Protein AF-A0A150NYY7-F1 (afdb_monomer_lite)

InterPro domains:
  IPR002645 STAS domain [PF01740] (237-339)
  IPR002645 STAS domain [PS50801] (240-343)
  IPR036513 STAS domain superfamily [G3DSA:3.30.750.24] (232-349)
  IPR036513 STAS domain superfamily [SSF52091] (235-343)
  IPR051932 Bacterial Stress Response Regulators [PTHR33745] (197-347)

Structure (mmCIF, N/CA/C/O backbone):
data_AF-A0A150NYY7-F1
#
_entry.id   AF-A0A150NYY7-F1
#
loop_
_atom_site.group_PDB
_atom_site.id
_atom_site.type_symbol
_atom_site.label_atom_id
_atom_site.label_alt_id
_atom_site.label_comp_id
_atom_site.label_asym_id
_atom_site.label_entity_id
_atom_site.label_seq_id
_atom_site.pdbx_PDB_ins_code
_atom_site.Cartn_x
_atom_site.Cartn_y
_atom_site.Cartn_z
_atom_site.occupancy
_atom_site.B_iso_or_equiv
_atom_site.auth_seq_id
_atom_site.auth_comp_id
_atom_site.auth_asym_id
_atom_site.auth_atom_id
_atom_site.pdbx_PDB_model_num
ATOM 1 N N . MET A 1 1 ? 28.745 -7.544 -48.747 1.00 45.62 1 MET A N 1
ATOM 2 C CA . MET A 1 1 ? 30.075 -6.901 -48.631 1.00 45.62 1 MET A CA 1
ATOM 3 C C . MET A 1 1 ? 31.103 -7.755 -49.358 1.00 45.62 1 MET A C 1
ATOM 5 O O . MET A 1 1 ? 30.992 -8.972 -49.246 1.00 45.62 1 MET A O 1
ATOM 9 N N . PRO A 1 2 ? 32.068 -7.189 -50.103 1.00 53.31 2 PRO A N 1
ATOM 10 C CA . PRO A 1 2 ? 33.121 -7.999 -50.703 1.00 53.31 2 PRO A CA 1
ATOM 11 C C . PRO A 1 2 ? 33.996 -8.610 -49.597 1.00 53.31 2 PRO A C 1
ATOM 13 O O . PRO A 1 2 ? 34.456 -7.911 -48.689 1.00 53.31 2 PRO A O 1
ATOM 16 N N . HIS A 1 3 ? 34.166 -9.931 -49.654 1.00 69.81 3 HIS A N 1
ATOM 17 C CA . HIS A 1 3 ? 35.022 -10.704 -48.752 1.00 69.81 3 HIS A CA 1
ATOM 18 C C . HIS A 1 3 ? 36.467 -10.184 -48.847 1.00 69.81 3 HIS A C 1
ATOM 20 O O . HIS A 1 3 ? 36.890 -9.770 -49.928 1.00 69.81 3 HIS A O 1
ATOM 26 N N . ILE A 1 4 ? 37.233 -10.200 -47.752 1.00 67.25 4 ILE A N 1
ATOM 27 C CA . ILE A 1 4 ? 38.641 -9.751 -47.757 1.00 67.25 4 ILE A CA 1
ATOM 28 C C . ILE A 1 4 ? 39.464 -10.495 -48.820 1.00 67.25 4 ILE A C 1
ATOM 30 O O . ILE A 1 4 ? 40.281 -9.895 -49.515 1.00 67.25 4 ILE A O 1
ATOM 34 N N . ASP A 1 5 ? 39.120 -11.761 -49.048 1.00 72.12 5 ASP A N 1
ATOM 35 C CA . ASP A 1 5 ? 39.711 -12.617 -50.071 1.00 72.12 5 ASP A CA 1
ATOM 36 C C . ASP A 1 5 ? 39.435 -12.117 -51.493 1.00 72.12 5 ASP A C 1
ATOM 38 O O . ASP A 1 5 ? 40.285 -12.258 -52.365 1.00 72.12 5 ASP A O 1
ATOM 42 N N . LEU A 1 6 ? 38.284 -11.479 -51.739 1.00 78.81 6 LEU A N 1
ATOM 43 C CA . LEU A 1 6 ? 37.950 -10.900 -53.043 1.00 78.81 6 LEU A CA 1
ATOM 44 C C . LEU A 1 6 ? 38.799 -9.655 -53.322 1.00 78.81 6 LEU A C 1
ATOM 46 O O . LEU A 1 6 ? 39.286 -9.477 -54.436 1.00 78.81 6 LEU A O 1
ATOM 50 N N . LEU A 1 7 ? 39.002 -8.808 -52.309 1.00 71.00 7 LEU A N 1
ATOM 51 C CA . LEU A 1 7 ? 39.840 -7.612 -52.425 1.00 71.00 7 LEU A CA 1
ATOM 52 C C . LEU A 1 7 ? 41.314 -7.987 -52.608 1.00 71.00 7 LEU A C 1
ATOM 54 O O . LEU A 1 7 ? 41.976 -7.435 -53.486 1.00 71.00 7 LEU A O 1
ATOM 58 N N . LEU A 1 8 ? 41.807 -8.965 -51.844 1.00 74.44 8 LEU A N 1
ATOM 59 C CA . LEU A 1 8 ? 43.157 -9.509 -52.006 1.00 74.44 8 LEU A CA 1
ATOM 60 C C . LEU A 1 8 ? 43.328 -10.169 -53.382 1.00 74.44 8 LEU A C 1
ATOM 62 O O . LEU A 1 8 ? 44.292 -9.874 -54.084 1.00 74.44 8 LEU A O 1
ATOM 66 N N . ALA A 1 9 ? 42.344 -10.948 -53.841 1.00 81.75 9 ALA A N 1
ATOM 67 C CA . ALA A 1 9 ? 42.367 -11.550 -55.173 1.00 81.75 9 ALA A CA 1
ATOM 68 C C . ALA A 1 9 ? 42.356 -10.507 -56.305 1.00 81.75 9 ALA A C 1
ATOM 70 O O . ALA A 1 9 ? 43.004 -10.712 -57.336 1.00 81.75 9 ALA A O 1
ATOM 71 N N . MET A 1 10 ? 41.647 -9.383 -56.139 1.00 80.19 10 MET A N 1
ATOM 72 C CA . MET A 1 10 ? 41.672 -8.264 -57.090 1.00 80.19 10 MET A CA 1
ATOM 73 C C . MET A 1 10 ? 43.052 -7.598 -57.143 1.00 80.19 10 MET A C 1
ATOM 75 O O . MET A 1 10 ? 43.553 -7.342 -58.240 1.00 80.19 10 MET A O 1
ATOM 79 N N . VAL A 1 11 ? 43.691 -7.374 -55.990 1.00 75.31 11 VAL A N 1
ATOM 80 C CA . VAL A 1 11 ? 45.055 -6.821 -55.909 1.00 75.31 11 VAL A CA 1
ATOM 81 C C . VAL A 1 11 ? 46.066 -7.767 -56.557 1.00 75.31 11 VAL A C 1
ATOM 83 O O . VAL A 1 11 ? 46.831 -7.336 -57.416 1.00 75.31 11 VAL A O 1
ATOM 86 N N . ASP A 1 12 ? 46.011 -9.063 -56.251 1.00 81.50 12 ASP A N 1
ATOM 87 C CA . ASP A 1 12 ? 46.903 -10.069 -56.841 1.00 81.50 12 ASP A CA 1
ATOM 88 C C . ASP A 1 12 ? 46.719 -10.196 -58.358 1.00 81.50 12 ASP A C 1
ATOM 90 O O . ASP A 1 12 ? 47.642 -10.550 -59.100 1.00 81.50 12 ASP A O 1
ATOM 94 N N . ARG A 1 13 ? 45.504 -9.947 -58.858 1.00 84.75 13 ARG A N 1
ATOM 95 C CA . ARG A 1 13 ? 45.219 -9.941 -60.296 1.00 84.75 13 ARG A CA 1
ATOM 96 C C . ARG A 1 13 ? 45.772 -8.686 -60.970 1.00 84.75 13 ARG A C 1
ATOM 98 O O . ARG A 1 13 ? 46.341 -8.804 -62.054 1.00 84.75 13 ARG A O 1
ATOM 105 N N . LEU A 1 14 ? 45.660 -7.523 -60.327 1.00 80.81 14 LEU A N 1
ATOM 106 C CA . LEU A 1 14 ? 46.276 -6.274 -60.787 1.00 80.81 14 LEU A CA 1
ATOM 107 C C . LEU A 1 14 ? 47.808 -6.364 -60.789 1.00 80.81 14 LEU A C 1
ATOM 109 O O . LEU A 1 14 ? 48.440 -5.916 -61.744 1.00 80.81 14 LEU A O 1
ATOM 113 N N . GLU A 1 15 ? 48.409 -7.005 -59.785 1.00 79.25 15 GLU A N 1
ATOM 114 C CA . GLU A 1 15 ? 49.858 -7.229 -59.728 1.00 79.25 15 GLU A CA 1
ATOM 115 C C . GLU A 1 15 ? 50.351 -8.138 -60.847 1.00 79.25 15 GLU A C 1
ATOM 117 O O . GLU A 1 15 ? 51.311 -7.801 -61.542 1.00 79.25 15 GLU A O 1
ATOM 122 N N . ARG A 1 16 ? 49.664 -9.261 -61.080 1.00 83.69 16 ARG A N 1
ATOM 123 C CA . ARG A 1 16 ? 49.998 -10.173 -62.182 1.00 83.69 16 ARG A CA 1
ATOM 124 C C . ARG A 1 16 ? 49.827 -9.513 -63.548 1.00 83.69 16 ARG A C 1
ATOM 126 O O . ARG A 1 16 ? 50.673 -9.707 -64.419 1.00 83.69 16 ARG A O 1
ATOM 133 N N . ALA A 1 17 ? 48.779 -8.708 -63.731 1.00 82.00 17 ALA A N 1
ATOM 134 C CA . ALA A 1 17 ? 48.578 -7.936 -64.955 1.00 82.00 17 ALA A CA 1
ATOM 135 C C . ALA A 1 17 ? 49.702 -6.906 -65.159 1.00 82.00 17 ALA A C 1
ATOM 137 O O . ALA A 1 17 ? 50.296 -6.860 -66.234 1.00 82.00 17 ALA A O 1
ATOM 138 N N . GLY A 1 18 ? 50.065 -6.158 -64.112 1.00 75.50 18 GLY A N 1
ATOM 139 C CA . GLY A 1 18 ? 51.170 -5.199 -64.146 1.00 75.50 18 GLY A CA 1
ATOM 140 C C . GLY A 1 18 ? 52.515 -5.856 -64.466 1.00 75.50 18 GLY A C 1
ATOM 141 O O . GLY A 1 18 ? 53.243 -5.377 -65.330 1.00 75.50 18 GLY A O 1
ATOM 142 N N . GLN A 1 19 ? 52.824 -6.998 -63.845 1.00 77.88 19 GLN A N 1
ATOM 143 C CA . GLN A 1 19 ? 54.033 -7.774 -64.145 1.00 77.88 19 GLN A CA 1
ATOM 144 C C . GLN A 1 19 ? 54.037 -8.313 -65.580 1.00 77.88 19 GLN A C 1
ATOM 146 O O . GLN A 1 19 ? 55.076 -8.297 -66.233 1.00 77.88 19 GLN A O 1
ATOM 151 N N . SER A 1 20 ? 52.888 -8.765 -66.090 1.00 80.12 20 SER A N 1
ATOM 152 C CA . SER A 1 20 ? 52.768 -9.247 -67.469 1.00 80.12 20 SER A CA 1
ATOM 153 C C . SER A 1 20 ? 52.974 -8.133 -68.495 1.00 80.12 20 SER A C 1
ATOM 155 O O . SER A 1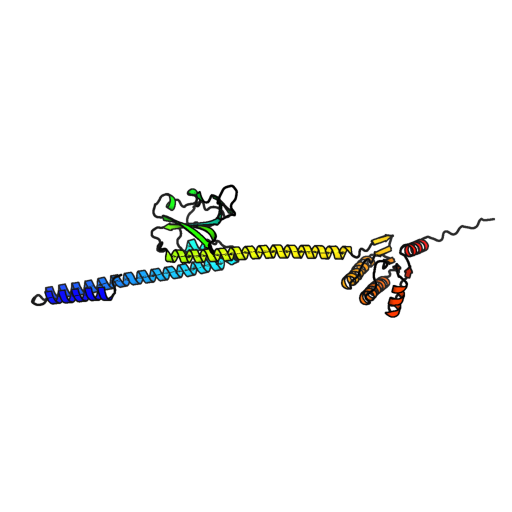 20 ? 53.613 -8.375 -69.512 1.00 80.12 20 SER A O 1
ATOM 157 N N . MET A 1 21 ? 52.480 -6.919 -68.231 1.00 72.88 21 MET A N 1
ATOM 158 C CA . MET A 1 21 ? 52.681 -5.751 -69.103 1.00 72.88 21 MET A CA 1
ATOM 159 C C . MET A 1 21 ? 54.136 -5.262 -69.121 1.00 72.88 21 MET A C 1
ATOM 161 O O . MET A 1 21 ? 54.552 -4.601 -70.067 1.00 72.88 21 MET A O 1
ATOM 165 N N . LEU A 1 22 ? 54.913 -5.587 -68.084 1.00 73.06 22 LEU A N 1
ATOM 166 C CA . LEU A 1 22 ? 56.329 -5.232 -67.967 1.00 73.06 22 LEU A CA 1
ATOM 167 C C . LEU A 1 22 ? 57.277 -6.278 -68.587 1.00 73.06 22 LEU A C 1
ATOM 169 O O . LEU A 1 22 ? 58.461 -5.987 -68.764 1.00 73.06 22 LEU A O 1
ATOM 173 N N . ARG A 1 23 ? 56.796 -7.482 -68.939 1.00 69.62 23 ARG A N 1
ATOM 174 C CA . ARG A 1 23 ? 57.603 -8.519 -69.608 1.00 69.62 23 ARG A CA 1
ATOM 175 C C . ARG A 1 23 ? 57.860 -8.118 -71.065 1.00 69.62 23 ARG A C 1
ATOM 177 O O . ARG A 1 23 ? 57.018 -8.343 -71.926 1.00 69.62 23 ARG A O 1
ATOM 184 N N . GLY A 1 24 ? 59.026 -7.523 -71.319 1.00 66.50 24 GLY A N 1
ATOM 185 C CA . GLY A 1 24 ? 59.475 -7.076 -72.647 1.00 66.50 24 GLY A CA 1
ATOM 186 C C . GLY A 1 24 ? 59.754 -5.573 -72.762 1.00 66.50 24 GLY A C 1
ATOM 187 O O . GLY A 1 24 ? 60.161 -5.120 -73.827 1.00 66.50 24 GLY A O 1
ATOM 188 N N . ALA A 1 25 ? 59.558 -4.798 -71.690 1.00 61.47 25 ALA A N 1
ATOM 189 C CA . ALA A 1 25 ? 59.883 -3.375 -71.647 1.00 61.47 25 ALA A CA 1
ATOM 190 C C . ALA A 1 25 ? 61.174 -3.134 -70.840 1.00 61.47 25 ALA A C 1
ATOM 192 O O . ALA A 1 25 ? 61.164 -3.259 -69.616 1.00 61.47 25 ALA A O 1
ATOM 193 N N . ASP A 1 26 ? 62.256 -2.719 -71.509 1.00 65.62 26 ASP A N 1
ATOM 194 C CA . ASP A 1 26 ? 63.524 -2.289 -70.876 1.00 65.62 26 ASP A CA 1
ATOM 195 C C . ASP A 1 26 ? 63.454 -0.863 -70.281 1.00 65.62 26 ASP A C 1
ATOM 197 O O . ASP A 1 26 ? 64.451 -0.293 -69.832 1.00 65.62 26 ASP A O 1
ATOM 201 N N . ASP A 1 27 ? 62.260 -0.261 -70.237 1.00 77.62 27 ASP A N 1
ATOM 202 C CA . ASP A 1 27 ? 62.047 1.057 -69.644 1.00 77.62 27 ASP A CA 1
ATOM 203 C C . ASP A 1 27 ? 61.940 0.961 -68.110 1.00 77.62 27 ASP A C 1
ATOM 205 O O . ASP A 1 27 ? 60.867 0.766 -67.524 1.00 77.62 27 ASP A O 1
ATOM 209 N N . ALA A 1 28 ? 63.073 1.175 -67.439 1.00 77.56 28 ALA A N 1
ATOM 210 C CA . ALA A 1 28 ? 63.153 1.272 -65.983 1.00 77.56 28 ALA A CA 1
ATOM 211 C C . ALA A 1 28 ? 62.213 2.352 -65.397 1.00 77.56 28 ALA A C 1
ATOM 213 O O . ALA A 1 28 ? 61.806 2.257 -64.235 1.00 77.56 28 ALA A O 1
ATOM 214 N N . ALA A 1 29 ? 61.837 3.383 -66.165 1.00 78.19 29 ALA A N 1
ATOM 215 C CA . ALA A 1 29 ? 60.866 4.380 -65.724 1.00 78.19 29 ALA A CA 1
ATOM 216 C C . ALA A 1 29 ? 59.427 3.837 -65.755 1.00 78.19 29 ALA A C 1
ATOM 218 O O . ALA A 1 29 ? 58.658 4.130 -64.835 1.00 78.19 29 ALA A O 1
ATOM 219 N N . ALA A 1 30 ? 59.065 3.009 -66.741 1.00 77.88 30 ALA A N 1
ATOM 220 C CA . ALA A 1 30 ? 57.774 2.317 -66.780 1.00 77.88 30 ALA A CA 1
ATOM 221 C C . ALA A 1 30 ? 57.613 1.343 -65.603 1.00 77.88 30 ALA A C 1
ATOM 223 O O . ALA A 1 30 ? 56.585 1.373 -64.923 1.00 77.88 30 ALA A O 1
ATOM 224 N N . GLN A 1 31 ? 58.656 0.568 -65.286 1.00 79.25 31 GLN A N 1
ATOM 225 C CA . GLN A 1 31 ? 58.666 -0.329 -64.122 1.00 79.25 31 GLN A CA 1
ATOM 226 C C . GLN A 1 31 ? 58.448 0.426 -62.802 1.00 79.25 31 GLN A C 1
ATOM 228 O O . GLN A 1 31 ? 57.646 0.001 -61.962 1.00 79.25 31 GLN A O 1
ATOM 233 N N . ARG A 1 32 ? 59.099 1.588 -62.628 1.00 81.69 32 ARG A N 1
ATOM 234 C CA . ARG A 1 32 ? 58.899 2.449 -61.450 1.00 81.69 32 ARG A CA 1
ATOM 235 C C . ARG A 1 32 ? 57.470 2.986 -61.356 1.00 81.69 32 ARG A C 1
ATOM 237 O O . ARG A 1 32 ? 56.889 2.935 -60.274 1.00 81.69 32 ARG A O 1
ATOM 244 N N . ARG A 1 33 ? 56.883 3.457 -62.465 1.00 82.75 33 ARG A N 1
ATOM 245 C CA . ARG A 1 33 ? 55.503 3.984 -62.488 1.00 82.75 33 ARG A CA 1
ATOM 246 C C . ARG A 1 33 ? 54.468 2.913 -62.140 1.00 82.75 33 ARG A C 1
ATOM 248 O O . ARG A 1 33 ? 53.614 3.162 -61.294 1.00 82.75 33 ARG A O 1
ATOM 255 N N . VAL A 1 34 ? 54.568 1.722 -62.734 1.00 83.06 34 VAL A N 1
ATOM 256 C CA . VAL A 1 34 ? 53.640 0.606 -62.467 1.00 83.06 34 VAL A CA 1
ATOM 257 C C . VAL A 1 34 ? 53.753 0.134 -61.015 1.00 83.06 34 VAL A C 1
ATOM 259 O O . VAL A 1 34 ? 52.739 -0.027 -60.339 1.00 83.06 34 VAL A O 1
ATOM 262 N N . THR A 1 35 ? 54.976 -0.003 -60.493 1.00 82.19 35 THR A N 1
ATOM 263 C CA . THR A 1 35 ? 55.201 -0.392 -59.090 1.00 82.19 35 THR A CA 1
ATOM 264 C C . THR A 1 35 ? 54.648 0.651 -58.116 1.00 82.19 35 THR A C 1
ATOM 266 O O . THR A 1 35 ? 54.014 0.295 -57.123 1.00 82.19 35 THR A O 1
ATOM 269 N N . ALA A 1 36 ? 54.853 1.942 -58.395 1.00 85.19 36 ALA A N 1
ATOM 270 C CA . ALA A 1 36 ? 54.312 3.025 -57.577 1.00 85.19 36 ALA A CA 1
ATOM 271 C C . ALA A 1 36 ? 52.774 3.051 -57.602 1.00 85.19 36 ALA A C 1
ATOM 273 O O . ALA A 1 36 ? 52.155 3.212 -56.552 1.00 85.19 36 ALA A O 1
ATOM 274 N N . TYR A 1 37 ? 52.162 2.835 -58.772 1.00 85.38 37 TYR A N 1
ATOM 275 C CA . TYR A 1 37 ? 50.708 2.757 -58.916 1.00 85.38 37 TYR A CA 1
ATOM 276 C C . TYR A 1 37 ? 50.113 1.595 -58.114 1.00 85.38 37 TYR A C 1
ATOM 278 O O . TYR A 1 37 ? 49.191 1.807 -57.335 1.00 85.38 37 TYR A O 1
ATOM 286 N N . ILE A 1 38 ? 50.679 0.389 -58.231 1.00 82.62 38 ILE A N 1
ATOM 287 C CA . ILE A 1 38 ? 50.228 -0.793 -57.479 1.00 82.62 38 ILE A CA 1
ATOM 288 C C . ILE A 1 38 ? 50.367 -0.570 -55.968 1.00 82.62 38 ILE A C 1
ATOM 290 O O . ILE A 1 38 ? 49.440 -0.862 -55.213 1.00 82.62 38 ILE A O 1
ATOM 294 N N . ARG A 1 39 ? 51.503 -0.017 -55.514 1.00 83.12 39 ARG A N 1
ATOM 295 C CA . ARG A 1 39 ? 51.711 0.307 -54.093 1.00 83.12 39 ARG A CA 1
ATOM 296 C C . ARG A 1 39 ? 50.668 1.297 -53.583 1.00 83.12 39 ARG A C 1
ATOM 298 O O . ARG A 1 39 ? 50.136 1.089 -52.496 1.00 83.12 39 ARG A O 1
ATOM 305 N N . ARG A 1 40 ? 50.352 2.329 -54.370 1.00 85.81 40 ARG A N 1
ATOM 306 C CA . ARG A 1 40 ? 49.315 3.308 -54.032 1.00 85.81 40 ARG A CA 1
ATOM 307 C C . ARG A 1 40 ? 47.921 2.683 -54.017 1.00 85.81 40 ARG A C 1
ATOM 309 O O . ARG A 1 40 ? 47.209 2.861 -53.044 1.00 85.81 40 ARG A O 1
ATOM 316 N N . ALA A 1 41 ? 47.570 1.872 -55.014 1.00 81.50 41 ALA A N 1
ATOM 317 C CA . ALA A 1 41 ? 46.287 1.173 -55.054 1.00 81.50 41 ALA A CA 1
ATOM 318 C C . ALA A 1 41 ? 46.096 0.241 -53.842 1.00 81.50 41 ALA A C 1
ATOM 320 O O . ALA A 1 41 ? 45.044 0.265 -53.210 1.00 81.50 41 ALA A O 1
ATOM 321 N N . ARG A 1 42 ? 47.127 -0.531 -53.460 1.00 81.00 42 ARG A N 1
ATOM 322 C CA . ARG A 1 42 ? 47.093 -1.376 -52.252 1.00 81.00 42 ARG A CA 1
ATOM 323 C C . ARG A 1 42 ? 46.921 -0.539 -50.984 1.00 81.00 42 ARG A C 1
ATOM 325 O O . ARG A 1 42 ? 46.137 -0.914 -50.117 1.00 81.00 42 ARG A O 1
ATOM 332 N N . HIS A 1 43 ? 47.655 0.565 -50.875 1.00 84.94 43 HIS A N 1
ATOM 333 C CA . HIS A 1 43 ? 47.562 1.476 -49.739 1.00 84.94 43 HIS A CA 1
ATOM 334 C C . HIS A 1 43 ? 46.156 2.080 -49.616 1.00 84.94 43 HIS A C 1
ATOM 336 O O . HIS A 1 43 ? 45.540 1.956 -48.562 1.00 84.94 43 HIS A O 1
ATOM 342 N N . ASP A 1 44 ? 45.615 2.628 -50.703 1.00 82.69 44 ASP A N 1
ATOM 343 C CA . ASP A 1 44 ? 44.299 3.270 -50.723 1.00 82.69 44 ASP A CA 1
ATOM 344 C C . ASP A 1 44 ? 43.173 2.250 -50.437 1.00 82.69 44 ASP A C 1
ATOM 346 O O . ASP A 1 44 ? 42.238 2.547 -49.695 1.00 82.69 44 ASP A O 1
ATOM 350 N N . MET A 1 45 ? 43.286 1.007 -50.931 1.00 80.75 45 MET A N 1
ATOM 351 C CA . MET A 1 45 ? 42.343 -0.077 -50.606 1.00 80.75 45 MET A CA 1
ATOM 352 C C . MET A 1 45 ? 42.396 -0.489 -49.129 1.00 80.75 45 MET A C 1
ATOM 354 O O . MET A 1 45 ? 41.348 -0.701 -48.515 1.00 80.75 45 MET A O 1
ATOM 358 N N . MET A 1 46 ? 43.595 -0.603 -48.547 1.00 81.62 46 MET A N 1
ATOM 359 C CA . MET A 1 46 ? 43.756 -0.923 -47.125 1.00 81.62 46 MET A CA 1
ATOM 360 C C . MET A 1 46 ? 43.233 0.210 -46.239 1.00 81.62 46 MET A C 1
ATOM 362 O O . MET A 1 46 ? 42.507 -0.060 -45.285 1.00 81.62 46 MET A O 1
ATOM 366 N N . GLN A 1 47 ? 43.526 1.468 -46.582 1.00 82.62 47 GLN A N 1
ATOM 367 C CA . GLN A 1 47 ? 42.977 2.632 -45.885 1.00 82.62 47 GLN A CA 1
ATOM 368 C C . GLN A 1 47 ? 41.450 2.669 -45.967 1.00 82.62 47 GLN A C 1
ATOM 370 O O . GLN A 1 47 ? 40.793 2.848 -44.944 1.00 82.62 47 GLN A O 1
ATOM 375 N N . GLY A 1 48 ? 40.877 2.418 -47.148 1.00 79.19 48 GLY A N 1
ATOM 376 C CA . GLY A 1 48 ? 39.428 2.324 -47.320 1.00 79.19 48 GLY A CA 1
ATOM 377 C C . GLY A 1 48 ? 38.800 1.221 -46.463 1.00 79.19 48 GLY A C 1
ATOM 378 O O . GLY A 1 48 ? 37.743 1.428 -45.872 1.00 79.19 48 GLY A O 1
ATOM 379 N N . ARG A 1 49 ? 39.457 0.059 -46.329 1.00 79.31 49 ARG A N 1
ATOM 380 C CA . ARG A 1 49 ? 38.953 -1.027 -45.475 1.00 79.31 49 ARG A CA 1
ATOM 381 C C . ARG A 1 49 ? 39.039 -0.689 -43.993 1.00 79.31 49 ARG A C 1
ATOM 383 O O . ARG A 1 49 ? 38.061 -0.916 -43.289 1.00 79.31 49 ARG A O 1
ATOM 390 N N . VAL A 1 50 ? 40.173 -0.162 -43.532 1.00 81.75 50 VAL A N 1
ATOM 391 C CA . VAL A 1 50 ? 40.333 0.265 -42.135 1.00 81.75 50 VAL A CA 1
ATOM 392 C C . VAL A 1 50 ? 39.281 1.314 -41.794 1.00 81.75 50 VAL A C 1
ATOM 394 O O . VAL A 1 50 ? 38.596 1.151 -40.798 1.00 81.75 50 VAL A O 1
ATOM 397 N N . ALA A 1 51 ? 39.056 2.304 -42.661 1.00 74.62 51 ALA A N 1
ATOM 398 C CA . ALA A 1 51 ? 38.017 3.308 -42.452 1.00 74.62 51 ALA A CA 1
ATOM 399 C C . ALA A 1 51 ? 36.612 2.693 -42.297 1.00 74.62 51 ALA A C 1
ATOM 401 O O . ALA A 1 51 ? 35.867 3.096 -41.410 1.00 74.62 51 ALA A O 1
ATOM 402 N N . ILE A 1 52 ? 36.259 1.689 -43.111 1.00 71.56 52 ILE A N 1
ATOM 403 C CA . ILE A 1 52 ? 34.967 0.985 -43.004 1.00 71.56 52 ILE A CA 1
ATOM 404 C C . ILE A 1 52 ? 34.868 0.175 -41.705 1.00 71.56 52 ILE A C 1
ATOM 406 O O . ILE A 1 52 ? 33.821 0.182 -41.062 1.00 71.56 52 ILE A O 1
ATOM 410 N N . GLU A 1 53 ? 35.925 -0.540 -41.318 1.00 72.19 53 GLU A N 1
ATOM 411 C CA . GLU A 1 53 ? 35.918 -1.342 -40.088 1.00 72.19 53 GLU A CA 1
ATOM 412 C C . GLU A 1 53 ? 35.894 -0.467 -38.836 1.00 72.19 53 GLU A C 1
ATOM 414 O O . GLU A 1 53 ? 35.144 -0.759 -37.909 1.00 72.19 53 GLU A O 1
ATOM 419 N N . THR A 1 54 ? 36.653 0.629 -38.822 1.00 71.94 54 THR A N 1
ATOM 420 C CA . THR A 1 54 ? 36.621 1.614 -37.739 1.00 71.94 54 THR A CA 1
ATOM 421 C C . THR A 1 54 ? 35.233 2.236 -37.631 1.00 71.94 54 THR A C 1
ATOM 423 O O . THR A 1 54 ? 34.641 2.175 -36.562 1.00 71.94 54 THR A O 1
ATOM 426 N N . ALA A 1 55 ? 34.642 2.685 -38.743 1.00 67.69 55 ALA A N 1
ATOM 427 C CA . ALA A 1 55 ? 33.277 3.213 -38.739 1.00 67.69 55 ALA A CA 1
ATOM 428 C C . ALA A 1 55 ? 32.246 2.193 -38.219 1.00 67.69 55 ALA A C 1
ATOM 430 O O . ALA A 1 55 ? 31.302 2.555 -37.520 1.00 67.69 55 ALA A O 1
ATOM 431 N N . ARG A 1 56 ? 32.427 0.901 -38.523 1.00 68.94 56 ARG A N 1
ATOM 432 C CA . ARG A 1 56 ? 31.561 -0.170 -38.013 1.00 68.94 56 ARG A CA 1
ATOM 433 C C . ARG A 1 56 ? 31.755 -0.419 -36.516 1.00 68.94 56 ARG A C 1
ATOM 435 O O . ARG A 1 56 ? 30.772 -0.648 -35.815 1.00 68.94 56 ARG A O 1
ATOM 442 N N . ALA A 1 57 ? 32.997 -0.425 -36.042 1.00 67.69 57 ALA A N 1
ATOM 443 C CA . ALA A 1 57 ? 33.308 -0.591 -34.627 1.00 67.69 57 ALA A CA 1
ATOM 444 C C . ALA A 1 57 ? 32.752 0.579 -33.806 1.00 67.69 57 ALA A C 1
ATOM 446 O O . ALA A 1 57 ? 32.106 0.353 -32.786 1.00 67.69 57 ALA A O 1
ATOM 447 N N . ASP A 1 58 ? 32.918 1.804 -34.302 1.00 68.69 58 ASP A N 1
ATOM 448 C CA . ASP A 1 58 ? 32.386 3.015 -33.679 1.00 68.69 58 ASP A CA 1
ATOM 449 C C . ASP A 1 58 ? 30.852 2.988 -33.628 1.00 68.69 58 ASP A C 1
ATOM 451 O O . ASP A 1 58 ? 30.264 3.306 -32.597 1.00 68.69 58 ASP A O 1
ATOM 455 N N . TYR A 1 59 ? 30.194 2.516 -34.694 1.00 61.69 59 TYR A N 1
ATOM 456 C CA . TYR A 1 59 ? 28.742 2.319 -34.716 1.00 61.69 59 TYR A CA 1
ATOM 457 C C . TYR A 1 59 ? 28.266 1.305 -33.663 1.00 61.69 59 TYR A C 1
ATOM 459 O O . TYR A 1 59 ? 27.340 1.591 -32.906 1.00 61.69 59 TYR A O 1
ATOM 467 N N . LEU A 1 60 ? 28.911 0.137 -33.565 1.00 64.06 60 LEU A N 1
ATOM 468 C CA . LEU A 1 60 ? 28.546 -0.885 -32.575 1.00 64.06 60 LEU A CA 1
ATOM 469 C C . LEU A 1 60 ? 28.792 -0.420 -31.133 1.00 64.06 60 LEU A C 1
ATOM 471 O O . LEU A 1 60 ? 27.962 -0.680 -30.264 1.00 64.06 60 LEU A O 1
ATOM 475 N N . ASN A 1 61 ? 29.903 0.274 -30.881 1.00 66.44 61 ASN A N 1
ATOM 476 C CA . ASN A 1 61 ? 30.187 0.854 -29.569 1.00 66.44 61 ASN A CA 1
ATOM 477 C C . ASN A 1 61 ? 29.148 1.917 -29.205 1.00 66.44 61 ASN A C 1
ATOM 479 O O . ASN A 1 61 ? 28.610 1.886 -28.104 1.00 66.44 61 ASN A O 1
ATOM 483 N N . SER A 1 62 ? 28.783 2.781 -30.156 1.00 63.78 62 SER A N 1
ATOM 484 C CA . SER A 1 62 ? 27.724 3.768 -29.953 1.00 63.78 62 SER A CA 1
ATOM 485 C C . SER A 1 62 ? 26.385 3.102 -29.619 1.00 63.78 62 SER A C 1
ATOM 487 O O . SER A 1 62 ? 25.716 3.530 -28.683 1.00 63.78 62 SER A O 1
ATOM 489 N N . LEU A 1 63 ? 26.017 2.006 -30.296 1.00 64.31 63 LEU A N 1
ATOM 490 C CA . LEU A 1 63 ? 24.810 1.248 -29.953 1.00 64.31 63 LEU A CA 1
ATOM 491 C C . LEU A 1 63 ? 24.861 0.671 -28.533 1.00 64.31 63 LEU A C 1
ATOM 493 O O . LEU A 1 63 ? 23.849 0.703 -27.835 1.00 64.31 63 LEU A O 1
ATOM 497 N N . LEU A 1 64 ? 26.002 0.134 -28.096 1.00 65.31 64 LEU A N 1
ATOM 498 C CA . LEU A 1 64 ? 26.156 -0.417 -26.746 1.00 65.31 64 LEU A CA 1
ATOM 499 C C . LEU A 1 64 ? 26.057 0.664 -25.667 1.00 65.31 64 LEU A C 1
ATOM 501 O O . LEU A 1 64 ? 25.340 0.460 -24.687 1.00 65.31 64 LEU A O 1
ATOM 505 N N . ASP A 1 65 ? 26.712 1.806 -25.868 1.00 65.19 65 ASP A N 1
ATOM 506 C CA . ASP A 1 65 ? 26.678 2.930 -24.929 1.00 65.19 65 ASP A CA 1
ATOM 507 C C . ASP A 1 65 ? 25.256 3.472 -24.774 1.00 65.19 65 ASP A C 1
ATOM 509 O O . ASP A 1 65 ? 24.768 3.647 -23.657 1.00 65.19 65 ASP A O 1
ATOM 513 N N . ILE A 1 66 ? 24.546 3.645 -25.892 1.00 64.31 66 ILE A N 1
ATOM 514 C CA . ILE A 1 66 ? 23.141 4.055 -25.885 1.00 64.31 66 ILE A CA 1
ATOM 515 C C . ILE A 1 66 ? 22.311 3.013 -25.117 1.00 64.31 66 ILE A C 1
ATOM 517 O O . ILE A 1 66 ? 21.582 3.384 -24.198 1.00 64.31 66 ILE A O 1
ATOM 521 N N . ASN A 1 67 ? 22.450 1.712 -25.428 1.00 64.06 67 ASN A N 1
ATOM 522 C CA . ASN A 1 67 ? 21.759 0.604 -24.734 1.00 64.06 67 ASN A CA 1
ATOM 523 C C . ASN A 1 67 ? 21.957 0.614 -23.228 1.00 64.06 67 ASN A C 1
ATOM 525 O O . ASN A 1 67 ? 21.002 0.414 -22.474 1.00 64.06 67 ASN A O 1
ATOM 529 N N . LEU A 1 68 ? 23.177 0.873 -22.784 1.00 64.19 68 LEU A N 1
ATOM 530 C CA . LEU A 1 68 ? 23.505 0.882 -21.373 1.00 64.19 68 LEU A CA 1
ATOM 531 C C . LEU A 1 68 ? 22.882 2.094 -20.667 1.00 64.19 68 LEU A C 1
ATOM 533 O O . LEU A 1 68 ? 22.211 1.908 -19.652 1.00 64.19 68 LEU A O 1
ATOM 537 N N . VAL A 1 69 ? 22.981 3.287 -21.265 1.00 65.81 69 VAL A N 1
ATOM 538 C CA . VAL A 1 69 ? 22.391 4.528 -20.730 1.00 65.81 69 VAL A CA 1
ATOM 539 C C . VAL A 1 69 ? 20.873 4.439 -20.633 1.00 65.81 69 VAL A C 1
ATOM 541 O O . VAL A 1 69 ? 20.290 4.784 -19.605 1.00 65.81 69 VAL A O 1
ATOM 544 N N . VAL A 1 70 ? 20.209 3.960 -21.682 1.00 64.00 70 VAL A N 1
ATOM 545 C CA . VAL A 1 70 ? 18.748 3.817 -21.686 1.00 64.00 70 VAL A CA 1
ATOM 546 C C . VAL A 1 70 ? 18.310 2.737 -20.695 1.00 64.00 70 VAL A C 1
ATOM 548 O O . VAL A 1 70 ? 17.321 2.919 -19.991 1.00 64.00 70 VAL A O 1
ATOM 551 N N . ARG A 1 71 ? 19.050 1.626 -20.573 1.00 58.94 71 ARG A N 1
ATOM 552 C CA . ARG A 1 71 ? 18.756 0.601 -19.560 1.00 58.94 71 ARG A CA 1
ATOM 553 C C . ARG A 1 71 ? 18.867 1.164 -18.145 1.00 58.94 71 ARG A C 1
ATOM 555 O O . ARG A 1 71 ? 17.982 0.908 -17.335 1.00 58.94 71 ARG A O 1
ATOM 562 N N . GLU A 1 72 ? 19.934 1.898 -17.843 1.00 63.81 72 GLU A N 1
ATOM 563 C CA . GLU A 1 72 ? 20.138 2.514 -16.527 1.00 63.81 72 GLU A CA 1
ATOM 564 C C . GLU A 1 72 ? 19.046 3.538 -16.224 1.00 63.81 72 GLU A C 1
ATOM 566 O O . GLU A 1 72 ? 18.359 3.417 -15.214 1.00 63.81 72 GLU A O 1
ATOM 571 N N . THR A 1 73 ? 18.772 4.458 -17.147 1.00 60.09 73 THR A N 1
ATOM 572 C CA . THR A 1 73 ? 17.720 5.468 -16.953 1.00 60.09 73 THR A CA 1
ATOM 573 C C . THR A 1 73 ? 16.323 4.860 -16.803 1.00 60.09 73 THR A C 1
ATOM 575 O O . THR A 1 73 ? 15.562 5.329 -15.954 1.00 60.09 73 THR A O 1
ATOM 578 N N . LEU A 1 74 ? 15.987 3.800 -17.549 1.00 60.84 74 LEU A N 1
ATOM 579 C CA . LEU A 1 74 ? 14.708 3.092 -17.405 1.00 60.84 74 LEU A CA 1
ATOM 580 C C . LEU A 1 74 ? 14.596 2.306 -16.088 1.00 60.84 74 LEU A C 1
ATOM 582 O O . LEU A 1 74 ? 13.491 2.167 -15.561 1.00 60.84 74 LEU A O 1
ATOM 586 N N . LEU A 1 75 ? 15.705 1.781 -15.556 1.00 59.94 75 LEU A N 1
ATOM 587 C CA . LEU A 1 75 ? 15.714 1.022 -14.301 1.00 59.94 75 LEU A CA 1
ATOM 588 C C . LEU A 1 75 ? 15.751 1.923 -13.060 1.00 59.94 75 LEU A C 1
ATOM 590 O O . LEU A 1 75 ? 15.062 1.618 -12.091 1.00 59.94 75 LEU A O 1
ATOM 594 N N . GLU A 1 76 ? 16.513 3.018 -13.083 1.00 56.12 76 GLU A N 1
ATOM 595 C CA . GLU A 1 76 ? 16.704 3.916 -11.933 1.00 56.12 76 GLU A CA 1
ATOM 596 C C . GLU A 1 76 ? 15.478 4.793 -11.638 1.00 56.12 76 GLU A C 1
ATOM 598 O O . GLU A 1 76 ? 15.155 5.053 -10.479 1.00 56.12 76 GLU A O 1
ATOM 603 N N . HIS A 1 77 ? 14.746 5.234 -12.665 1.00 54.16 77 HIS A N 1
ATOM 604 C CA . HIS A 1 77 ? 13.635 6.178 -12.483 1.00 54.16 77 HIS A CA 1
ATOM 605 C C . HIS A 1 77 ? 12.287 5.511 -12.176 1.00 54.16 77 HIS A C 1
ATOM 607 O O . HIS A 1 77 ? 11.331 6.209 -11.831 1.00 54.16 77 HIS A O 1
ATOM 613 N N . ALA A 1 78 ? 12.213 4.175 -12.237 1.00 48.59 78 ALA A N 1
ATOM 614 C CA . ALA A 1 78 ? 11.035 3.416 -11.822 1.00 48.59 78 ALA A CA 1
ATOM 615 C C . ALA A 1 78 ? 10.763 3.513 -10.305 1.00 48.59 78 ALA A C 1
ATOM 617 O O . ALA A 1 78 ? 9.609 3.384 -9.904 1.00 48.59 78 ALA A O 1
ATOM 618 N N . ASP A 1 79 ? 11.786 3.799 -9.489 1.00 47.81 79 ASP A N 1
ATOM 619 C CA . ASP A 1 79 ? 11.662 3.898 -8.025 1.00 47.81 79 ASP A CA 1
ATOM 620 C C . ASP A 1 79 ? 11.470 5.341 -7.504 1.00 47.81 79 ASP A C 1
ATOM 622 O O . ASP A 1 79 ? 10.960 5.522 -6.402 1.00 47.81 79 ASP A O 1
ATOM 626 N N . ASN A 1 80 ? 11.817 6.380 -8.283 1.00 45.66 80 ASN A N 1
ATOM 627 C CA . ASN A 1 80 ? 11.894 7.775 -7.798 1.00 45.66 80 ASN A CA 1
ATOM 628 C C . ASN A 1 80 ? 10.960 8.784 -8.501 1.00 45.66 80 ASN A C 1
ATOM 630 O O . ASN A 1 80 ? 11.098 9.990 -8.301 1.00 45.66 80 ASN A O 1
ATOM 634 N N . GLY A 1 81 ? 10.007 8.331 -9.323 1.00 52.78 81 GLY A N 1
ATOM 635 C CA . GLY A 1 81 ? 9.023 9.221 -9.962 1.00 52.78 81 GLY A CA 1
ATOM 636 C C . GLY A 1 81 ? 9.606 10.170 -11.018 1.00 52.78 81 GLY A C 1
ATOM 637 O O . GLY A 1 81 ? 9.018 11.212 -11.304 1.00 52.78 81 GLY A O 1
ATOM 638 N N . GLY A 1 82 ? 10.766 9.834 -11.586 1.00 55.22 82 GLY A N 1
ATOM 639 C CA . GLY A 1 82 ? 11.386 10.626 -12.644 1.00 55.22 82 GLY A CA 1
ATOM 640 C C . GLY A 1 82 ? 10.777 10.391 -14.026 1.00 55.22 82 GLY A C 1
ATOM 641 O O . GLY A 1 82 ? 10.062 9.419 -14.265 1.00 55.22 82 GLY A O 1
ATOM 642 N N . SER A 1 83 ? 11.095 11.308 -14.941 1.00 63.03 83 SER A N 1
ATOM 643 C CA . SER A 1 83 ? 10.664 11.303 -16.343 1.00 63.03 83 SER A CA 1
ATOM 644 C C . SER A 1 83 ? 11.058 9.995 -17.052 1.00 63.03 83 SER A C 1
ATOM 646 O O . SER A 1 83 ? 12.245 9.708 -17.235 1.00 63.03 83 SER A O 1
ATOM 648 N N . LYS A 1 84 ? 10.063 9.208 -17.483 1.00 65.75 84 LYS A N 1
ATOM 649 C CA . LYS A 1 84 ? 10.210 7.940 -18.223 1.00 65.75 84 LYS A CA 1
ATOM 650 C C . LYS A 1 84 ? 10.683 8.150 -19.663 1.00 65.75 84 LYS A C 1
ATOM 652 O O . LYS A 1 84 ? 11.059 7.185 -20.324 1.00 65.75 84 LYS A O 1
ATOM 657 N N . LEU A 1 85 ? 10.665 9.389 -20.154 1.00 68.00 85 LEU A N 1
ATOM 658 C CA . LEU A 1 85 ? 11.166 9.790 -21.471 1.00 68.00 85 LEU A CA 1
ATOM 659 C C . LEU A 1 85 ? 12.498 10.555 -21.409 1.00 68.00 85 LEU A C 1
ATOM 661 O O . LEU A 1 85 ? 12.981 11.025 -22.438 1.00 68.00 85 LEU A O 1
ATOM 665 N N . SER A 1 86 ? 13.118 10.670 -20.231 1.00 68.56 86 SER A N 1
ATOM 666 C CA . SER A 1 86 ? 14.408 11.355 -20.048 1.00 68.56 86 SER A CA 1
ATOM 667 C C . SER A 1 86 ? 15.531 10.753 -20.900 1.00 68.56 86 SER A C 1
ATOM 669 O O . SER A 1 86 ? 16.363 11.488 -21.436 1.00 68.56 86 SER A O 1
ATOM 671 N N . TRP A 1 87 ? 15.498 9.437 -21.121 1.00 68.69 87 TRP A N 1
ATOM 672 C CA . TRP A 1 87 ? 16.440 8.718 -21.977 1.00 68.69 87 TRP A CA 1
ATOM 673 C C . TRP A 1 87 ? 16.444 9.221 -23.429 1.00 68.69 87 TRP A C 1
ATOM 675 O O . TRP A 1 87 ? 17.483 9.154 -24.071 1.00 68.69 87 TRP A O 1
ATOM 685 N N . LEU A 1 88 ? 15.349 9.809 -23.937 1.00 68.00 88 LEU A N 1
ATOM 686 C CA . LEU A 1 88 ? 15.295 10.368 -25.299 1.00 68.00 88 LEU A CA 1
ATOM 687 C C . LEU A 1 88 ? 16.372 11.437 -25.541 1.00 68.00 88 LEU A C 1
ATOM 689 O O . LEU A 1 88 ? 16.885 11.556 -26.654 1.00 68.00 88 LEU A O 1
ATOM 693 N N . SER A 1 89 ? 16.756 12.175 -24.495 1.00 65.38 89 SER A N 1
ATOM 694 C CA . SER A 1 89 ? 17.833 13.169 -24.568 1.00 65.38 89 SER A CA 1
ATOM 695 C C . SER A 1 89 ? 19.206 12.539 -24.838 1.00 65.38 89 SER A C 1
ATOM 697 O O . SER A 1 89 ? 19.998 13.094 -25.598 1.00 65.38 89 SER A O 1
ATOM 699 N N . ALA A 1 90 ? 19.464 11.348 -24.291 1.00 64.69 90 ALA A N 1
ATOM 700 C CA . ALA A 1 90 ? 20.705 10.606 -24.505 1.00 64.69 90 ALA A CA 1
ATOM 701 C C . ALA A 1 90 ? 20.810 10.026 -25.926 1.00 64.69 90 ALA A C 1
ATOM 703 O O . ALA A 1 90 ? 21.903 9.736 -26.403 1.00 64.69 90 ALA A O 1
ATOM 704 N N . VAL A 1 91 ? 19.674 9.888 -26.613 1.00 62.56 91 VAL A N 1
ATOM 705 C CA . VAL A 1 91 ? 19.550 9.259 -27.938 1.00 62.56 91 VAL A CA 1
ATOM 706 C C . VAL A 1 91 ? 19.437 10.318 -29.054 1.00 62.56 91 VAL A C 1
ATOM 708 O O . VAL A 1 91 ? 19.083 10.005 -30.187 1.00 62.56 91 VAL A O 1
ATOM 711 N N . GLN A 1 92 ? 19.749 11.588 -28.748 1.00 64.50 92 GLN A N 1
ATOM 712 C CA . GLN A 1 92 ? 19.661 12.733 -29.674 1.00 64.50 92 GLN A CA 1
ATOM 713 C C . GLN A 1 92 ? 18.287 12.866 -30.360 1.00 64.50 92 GLN A C 1
ATOM 715 O O . GLN A 1 92 ? 18.183 13.316 -31.502 1.00 64.50 92 GLN A O 1
ATOM 720 N N . MET A 1 93 ? 17.219 12.465 -29.670 1.00 72.12 93 MET A N 1
ATOM 721 C CA . MET A 1 93 ? 15.856 12.603 -30.175 1.00 72.12 93 MET A CA 1
ATOM 722 C C . MET A 1 93 ? 15.384 14.042 -29.984 1.00 72.12 93 MET A C 1
ATOM 724 O O . MET A 1 93 ? 15.581 14.640 -28.926 1.00 72.12 93 MET A O 1
ATOM 728 N N . SER A 1 94 ? 14.730 14.592 -31.003 1.00 73.44 94 SER A N 1
ATOM 729 C CA . SER A 1 94 ? 14.256 15.979 -30.989 1.00 73.44 94 SER A CA 1
ATOM 730 C C . SER A 1 94 ? 12.958 16.132 -30.196 1.00 73.44 94 SER A C 1
ATOM 732 O O . SER A 1 94 ? 12.673 17.204 -29.664 1.00 73.44 94 SER A O 1
ATOM 734 N N . TRP A 1 95 ? 12.154 15.067 -30.140 1.00 83.12 95 TRP A N 1
ATOM 735 C CA . TRP A 1 95 ? 10.871 15.043 -29.444 1.00 83.12 95 TRP A CA 1
ATOM 736 C C . TRP A 1 95 ? 10.382 13.608 -29.230 1.00 83.12 95 TRP A C 1
ATOM 738 O O . TRP A 1 95 ? 10.625 12.732 -30.063 1.00 83.12 95 TRP A O 1
ATOM 748 N N . GLY A 1 96 ? 9.637 13.375 -28.153 1.00 81.94 96 GLY A N 1
ATOM 749 C CA . GLY A 1 96 ? 8.835 12.168 -28.005 1.00 81.94 96 GLY A CA 1
ATOM 750 C C . GLY A 1 96 ? 7.657 12.345 -27.058 1.00 81.94 96 GLY A C 1
ATOM 751 O O . GLY A 1 96 ? 7.708 13.119 -26.105 1.00 81.94 96 GLY A O 1
ATOM 752 N N . CYS A 1 97 ? 6.584 11.607 -27.316 1.00 85.56 97 CYS A N 1
ATOM 753 C CA . CYS A 1 97 ? 5.372 11.621 -26.514 1.00 85.56 97 CYS A CA 1
ATOM 754 C C . CYS A 1 97 ? 4.818 10.216 -26.357 1.00 85.56 97 CYS A C 1
ATOM 756 O O . CYS A 1 97 ? 4.635 9.475 -27.322 1.00 85.56 97 CYS A O 1
ATOM 758 N N . LEU A 1 98 ? 4.533 9.869 -25.112 1.00 83.50 98 LEU A N 1
ATOM 759 C CA . LEU A 1 98 ? 3.987 8.592 -24.729 1.00 83.50 98 LEU A CA 1
ATOM 760 C C . LEU A 1 98 ? 2.529 8.749 -24.328 1.00 83.50 98 LEU A C 1
ATOM 762 O O . LEU A 1 98 ? 2.206 9.507 -23.408 1.00 83.50 98 LEU A O 1
ATOM 766 N N . ALA A 1 99 ? 1.676 7.930 -24.929 1.00 85.75 99 ALA A N 1
ATOM 767 C CA . ALA A 1 99 ? 0.279 7.842 -24.563 1.00 85.75 99 ALA A CA 1
ATOM 768 C C . ALA A 1 99 ? -0.152 6.394 -24.324 1.00 85.75 99 ALA A C 1
ATOM 770 O O . ALA A 1 99 ? 0.329 5.474 -24.983 1.00 85.75 99 ALA A O 1
ATOM 771 N N . VAL A 1 100 ? -1.068 6.195 -23.379 1.00 85.50 100 VAL A N 1
ATOM 772 C CA . VAL A 1 100 ? -1.670 4.889 -23.070 1.00 85.50 100 VAL A CA 1
ATOM 773 C C . VAL A 1 100 ? -3.154 4.908 -23.386 1.00 85.50 100 VAL A C 1
ATOM 775 O O . VAL A 1 100 ? -3.802 5.949 -23.254 1.00 85.50 100 VAL A O 1
ATOM 778 N N . TRP A 1 101 ? -3.689 3.760 -23.793 1.00 85.81 101 TRP A N 1
ATOM 779 C CA . TRP A 1 101 ? -5.122 3.615 -24.031 1.00 85.81 101 TRP A CA 1
ATOM 780 C C . TRP A 1 101 ? -5.892 3.785 -22.722 1.00 85.81 101 TRP A C 1
ATOM 782 O O . TRP A 1 101 ? -5.547 3.184 -21.701 1.00 85.81 101 TRP A O 1
ATOM 792 N N . GLU A 1 102 ? -6.936 4.606 -22.746 1.00 80.12 102 GLU A N 1
ATOM 793 C CA . GLU A 1 102 ? -7.959 4.576 -21.706 1.00 80.12 102 GLU A CA 1
ATOM 794 C C . GLU A 1 102 ? -9.065 3.587 -22.089 1.00 80.12 102 GLU A C 1
ATOM 796 O O . GLU A 1 102 ? -9.226 3.222 -23.255 1.00 80.12 102 GLU A O 1
ATOM 801 N N . ALA A 1 103 ? -9.814 3.118 -21.087 1.00 70.88 103 ALA A N 1
ATOM 802 C CA . ALA A 1 103 ? -10.963 2.257 -21.330 1.00 70.88 103 ALA A CA 1
ATOM 803 C C . ALA A 1 103 ? -11.918 2.940 -22.330 1.00 70.88 103 ALA A C 1
ATOM 805 O O . ALA A 1 103 ? -12.171 4.140 -22.185 1.00 70.88 103 ALA A O 1
ATOM 806 N N . PRO A 1 104 ? -12.437 2.210 -23.332 1.00 63.81 104 PRO A N 1
ATOM 807 C CA . PRO A 1 104 ? -13.262 2.801 -24.377 1.00 63.81 104 PRO A CA 1
ATOM 808 C C . PRO A 1 104 ? -14.508 3.450 -23.762 1.00 63.81 104 PRO A C 1
ATOM 810 O O . PRO A 1 104 ? -15.299 2.781 -23.096 1.00 63.81 104 PRO A O 1
ATOM 813 N N . GLY A 1 105 ? -14.648 4.761 -23.961 1.00 60.81 105 GLY A N 1
ATOM 814 C CA . GLY A 1 105 ? -15.856 5.521 -23.637 1.00 60.81 105 GLY A CA 1
ATOM 815 C C . GLY A 1 105 ? -16.782 5.663 -24.850 1.00 60.81 105 GLY A C 1
ATOM 816 O O . GLY A 1 105 ? -16.508 5.116 -25.918 1.00 60.81 105 GLY A O 1
ATOM 817 N N . ASP A 1 106 ? -17.852 6.450 -24.704 1.00 57.97 106 ASP A N 1
ATOM 818 C CA . ASP A 1 106 ? -18.823 6.724 -25.783 1.00 57.97 106 ASP A CA 1
ATOM 819 C C . ASP A 1 106 ? -18.218 7.479 -26.988 1.00 57.97 106 ASP A 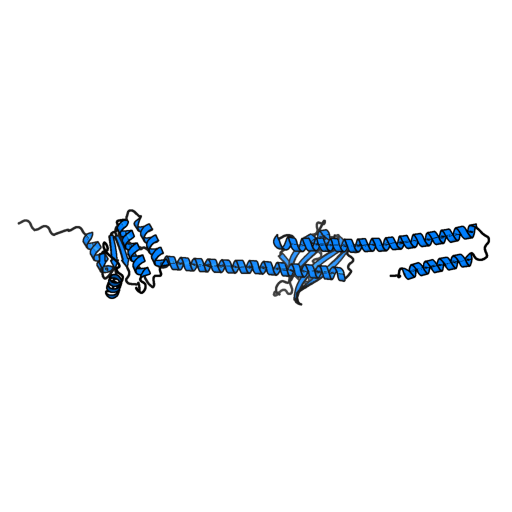C 1
ATOM 821 O O . ASP A 1 106 ? -18.753 7.416 -28.092 1.00 57.97 106 ASP A O 1
ATOM 825 N N . GLU A 1 107 ? -17.085 8.168 -26.809 1.00 64.12 107 GLU A N 1
ATOM 826 C CA . GLU A 1 107 ? -16.431 9.003 -27.835 1.00 64.12 107 GLU A CA 1
ATOM 827 C C . GLU A 1 107 ? -15.390 8.251 -28.696 1.00 64.12 107 GLU A C 1
ATOM 829 O O . GLU A 1 107 ? -14.671 8.861 -29.489 1.00 64.12 107 GLU A O 1
ATOM 834 N N . GLY A 1 108 ? -15.310 6.920 -28.584 1.00 76.75 108 GLY A N 1
ATOM 835 C CA . GLY A 1 108 ? -14.356 6.093 -29.333 1.00 76.75 108 GLY A CA 1
ATOM 836 C C . GLY A 1 108 ? -13.000 5.914 -28.627 1.00 76.75 108 GLY A C 1
ATOM 837 O O . GLY A 1 108 ? -12.886 6.165 -27.426 1.00 76.75 108 GLY A O 1
ATOM 838 N N . PRO A 1 109 ? -11.965 5.407 -29.327 1.00 84.38 109 PRO A N 1
ATOM 839 C CA . PRO A 1 109 ? -10.684 5.082 -28.708 1.00 84.38 109 PRO A CA 1
ATOM 840 C C . PRO A 1 109 ? -9.914 6.358 -28.336 1.00 84.38 109 PRO A C 1
ATOM 842 O O . PRO A 1 109 ? -9.566 7.174 -29.196 1.00 84.38 109 PRO A O 1
ATOM 845 N N . THR A 1 110 ? -9.630 6.517 -27.046 1.00 88.06 110 THR A N 1
ATOM 846 C CA . THR A 1 110 ? -8.940 7.679 -26.479 1.00 88.06 110 THR A CA 1
ATOM 847 C C . THR A 1 110 ? -7.582 7.295 -25.905 1.00 88.06 110 THR A C 1
ATOM 849 O O . THR A 1 110 ? -7.384 6.222 -25.329 1.00 88.06 110 THR A O 1
ATOM 852 N N . LEU A 1 111 ? -6.626 8.204 -26.073 1.00 87.62 111 LEU A N 1
ATOM 853 C CA . LEU A 1 111 ? -5.277 8.100 -25.544 1.00 87.62 111 LEU A CA 1
ATOM 854 C C . LEU A 1 111 ? -5.086 9.149 -24.450 1.00 87.62 111 LEU A C 1
ATOM 856 O O . LEU A 1 111 ? -5.406 10.327 -24.633 1.00 87.62 111 LEU A O 1
ATOM 860 N N . ARG A 1 112 ? -4.527 8.730 -23.315 1.00 88.50 112 ARG A N 1
ATOM 861 C CA . ARG A 1 112 ? -4.073 9.634 -22.259 1.00 88.50 112 ARG A CA 1
ATOM 862 C C . ARG A 1 112 ? -2.564 9.781 -22.333 1.00 88.50 112 ARG A C 1
ATOM 864 O O . ARG A 1 112 ? -1.837 8.790 -22.245 1.00 88.50 112 ARG A O 1
ATOM 871 N N . ILE A 1 113 ? -2.099 11.021 -22.430 1.00 86.06 113 ILE A N 1
ATOM 872 C CA . ILE A 1 113 ? -0.676 11.343 -22.391 1.00 86.06 113 ILE A CA 1
ATOM 873 C C . ILE A 1 113 ? -0.140 10.987 -21.008 1.00 86.06 113 ILE A C 1
ATOM 875 O O . ILE A 1 113 ? -0.618 11.486 -19.988 1.00 86.06 113 ILE A O 1
ATOM 879 N N . VAL A 1 114 ? 0.839 10.092 -20.968 1.00 79.44 114 VAL A N 1
ATOM 880 C CA . VAL A 1 114 ? 1.583 9.783 -19.745 1.00 79.44 114 VAL A CA 1
ATOM 881 C C . VAL A 1 114 ? 2.683 10.812 -19.573 1.00 79.44 114 VAL A C 1
ATOM 883 O O . VAL A 1 114 ? 2.872 11.327 -18.477 1.00 79.44 114 VAL A O 1
ATOM 886 N N . GLU A 1 115 ? 3.388 11.115 -20.663 1.00 80.69 115 GLU A N 1
ATOM 887 C CA . GLU A 1 115 ? 4.556 11.978 -20.633 1.00 80.69 115 GLU A CA 1
ATOM 888 C C . GLU A 1 115 ? 4.912 12.492 -22.032 1.00 80.69 115 GLU A C 1
ATOM 890 O O . GLU A 1 115 ? 4.625 11.847 -23.044 1.00 80.69 115 GLU A O 1
ATOM 895 N N . SER A 1 116 ? 5.590 13.633 -22.088 1.00 82.19 116 SER A N 1
ATOM 896 C CA . SER A 1 116 ? 6.207 14.170 -23.299 1.00 82.19 116 SER A CA 1
ATOM 897 C C . SER A 1 116 ? 7.560 14.786 -22.973 1.00 82.19 116 SER A C 1
ATOM 899 O O . SER A 1 116 ? 7.721 15.385 -21.911 1.00 82.19 116 SER A O 1
ATOM 901 N N . SER A 1 117 ? 8.507 14.680 -23.896 1.00 80.00 117 SER A N 1
ATOM 902 C CA . SER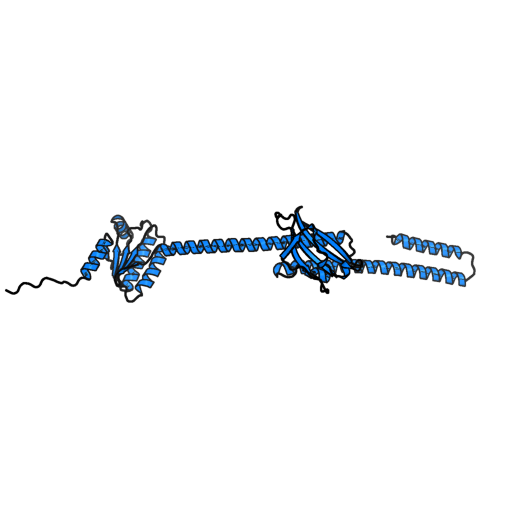 A 1 117 ? 9.858 15.216 -23.769 1.00 80.00 117 SER A CA 1
ATOM 903 C C . SER A 1 117 ? 10.265 15.919 -25.061 1.00 80.00 117 SER A C 1
ATOM 905 O O . SER A 1 117 ? 10.081 15.379 -26.153 1.00 80.00 117 SER A O 1
ATOM 907 N N . CYS A 1 118 ? 10.835 17.117 -24.927 1.00 74.56 118 CYS A N 1
ATOM 908 C CA . CYS A 1 118 ? 11.291 17.963 -26.033 1.00 74.56 118 CYS A CA 1
ATOM 909 C C . CYS A 1 118 ? 12.737 18.414 -25.763 1.00 74.56 118 CYS A C 1
ATOM 911 O O . CYS A 1 118 ? 12.953 19.557 -25.348 1.00 74.56 118 CYS A O 1
ATOM 913 N N . PRO A 1 119 ? 13.745 17.533 -25.897 1.00 68.50 119 PRO A N 1
ATOM 914 C CA . PRO A 1 119 ? 15.117 17.883 -25.549 1.00 68.50 119 PRO A CA 1
ATOM 915 C C . PRO A 1 119 ? 15.625 19.049 -26.412 1.00 68.50 119 PRO A C 1
ATOM 917 O O . PRO A 1 119 ? 15.751 18.928 -27.626 1.00 68.50 119 PRO A O 1
ATOM 920 N N . GLY A 1 120 ? 15.919 20.191 -25.785 1.00 61.16 120 GLY A N 1
ATOM 921 C CA . GLY A 1 120 ? 16.559 21.330 -26.454 1.00 61.16 120 GLY A CA 1
ATOM 922 C C . GLY A 1 120 ? 15.678 22.157 -27.403 1.00 61.16 120 GLY A C 1
ATOM 923 O O . GLY A 1 120 ? 16.223 23.001 -28.110 1.00 61.16 120 GLY A O 1
ATOM 924 N N . MET A 1 121 ? 14.350 21.971 -27.422 1.00 59.94 121 MET A N 1
ATOM 925 C CA . MET A 1 121 ? 13.417 22.806 -28.200 1.00 59.94 121 MET A CA 1
ATOM 926 C C . MET A 1 121 ? 12.178 23.222 -27.392 1.00 59.94 121 MET A C 1
ATOM 928 O O . MET A 1 121 ? 11.583 22.405 -26.694 1.00 59.94 121 MET A O 1
ATOM 932 N N . GLU A 1 122 ? 11.733 24.474 -27.562 1.00 56.50 122 GLU A N 1
ATOM 933 C CA . GLU A 1 122 ? 10.449 24.997 -27.057 1.00 56.50 122 GLU A CA 1
ATOM 934 C C . GLU A 1 122 ? 9.267 24.513 -27.923 1.00 56.50 122 GLU A C 1
ATOM 936 O O . GLU A 1 122 ? 8.536 25.299 -28.523 1.00 56.50 122 GLU A O 1
ATOM 941 N N . ALA A 1 123 ? 9.081 23.198 -28.045 1.00 60.88 123 ALA A N 1
ATOM 942 C CA . ALA A 1 123 ? 7.829 22.664 -28.578 1.00 60.88 123 ALA A CA 1
ATOM 943 C C . ALA A 1 123 ? 6.740 22.707 -27.490 1.00 60.88 123 ALA A C 1
ATOM 945 O O . ALA A 1 123 ? 7.036 22.518 -26.307 1.00 60.88 123 ALA A O 1
ATOM 946 N N . ALA A 1 124 ? 5.477 22.911 -27.884 1.00 65.75 124 ALA A N 1
ATOM 947 C CA . ALA A 1 124 ? 4.319 22.828 -26.992 1.00 65.75 124 ALA A CA 1
ATOM 948 C C . ALA A 1 124 ? 4.083 21.365 -26.577 1.00 65.75 124 ALA A C 1
ATOM 950 O O . ALA A 1 124 ? 3.262 20.651 -27.149 1.00 65.75 124 ALA A O 1
ATOM 951 N N . ALA A 1 125 ? 4.867 20.894 -25.609 1.00 71.19 125 ALA A N 1
ATOM 952 C CA . ALA A 1 125 ? 4.769 19.542 -25.087 1.00 71.19 125 ALA A CA 1
ATOM 953 C C . ALA A 1 125 ? 3.413 19.363 -24.373 1.00 71.19 125 ALA A C 1
ATOM 955 O O . ALA A 1 125 ? 3.076 20.181 -23.509 1.00 71.19 125 ALA A O 1
ATOM 956 N N . PRO A 1 126 ? 2.614 18.335 -24.702 1.00 82.38 126 PRO A N 1
ATOM 957 C CA . PRO A 1 126 ? 1.341 18.117 -24.030 1.00 82.38 126 PRO A CA 1
ATOM 958 C C . PRO A 1 126 ? 1.557 17.762 -22.554 1.00 82.38 126 PRO A C 1
ATOM 960 O O . PRO A 1 126 ? 2.377 16.915 -22.211 1.00 82.38 126 PRO A O 1
ATOM 963 N N . ALA A 1 127 ? 0.779 18.370 -21.658 1.00 82.12 127 ALA A N 1
ATOM 964 C CA . ALA A 1 127 ? 0.870 18.058 -20.236 1.00 82.12 127 ALA A CA 1
ATOM 965 C C . ALA A 1 127 ? 0.489 16.590 -19.961 1.00 82.12 127 ALA A C 1
ATOM 967 O O . ALA A 1 127 ? -0.446 16.051 -20.567 1.00 82.12 127 ALA A O 1
ATOM 968 N N . ALA A 1 128 ? 1.171 15.957 -19.003 1.00 82.44 128 ALA A N 1
ATOM 969 C CA . ALA A 1 128 ? 0.785 14.638 -18.512 1.00 82.44 128 ALA A CA 1
ATOM 970 C C . ALA A 1 128 ? -0.682 14.651 -18.038 1.00 82.44 128 ALA A C 1
ATOM 972 O O . ALA A 1 128 ? -1.117 15.566 -17.342 1.00 82.44 128 ALA A O 1
ATOM 973 N N . GLY A 1 129 ? -1.455 13.643 -18.441 1.00 81.94 129 GLY A N 1
ATOM 974 C CA . GLY A 1 129 ? -2.894 13.546 -18.188 1.00 81.94 129 GLY A CA 1
ATOM 975 C C . GLY A 1 129 ? -3.788 14.123 -19.291 1.00 81.94 129 GLY A C 1
ATOM 976 O O . GLY A 1 129 ? -4.993 13.878 -19.256 1.00 81.94 129 GLY A O 1
ATOM 977 N N . THR A 1 130 ? -3.234 14.825 -20.288 1.00 87.56 130 THR A N 1
ATOM 978 C CA . THR A 1 130 ? -4.006 15.306 -21.449 1.00 87.56 130 THR A CA 1
ATOM 979 C C . THR A 1 130 ? -4.659 14.130 -22.178 1.00 87.56 130 THR A C 1
ATOM 981 O O . THR A 1 130 ? -4.018 13.103 -22.402 1.00 87.56 130 THR A O 1
ATOM 984 N N . ARG A 1 131 ? -5.933 14.274 -22.553 1.00 88.50 131 ARG A N 1
ATOM 985 C CA . ARG A 1 131 ? -6.679 13.278 -23.334 1.00 88.50 131 ARG A CA 1
ATOM 986 C C . ARG A 1 131 ? -6.790 13.717 -24.782 1.00 88.50 131 ARG A C 1
ATOM 988 O O . ARG A 1 131 ? -7.036 14.890 -25.053 1.00 88.50 131 ARG A O 1
ATOM 995 N N . VAL A 1 132 ? -6.628 12.773 -25.698 1.00 89.88 132 VAL A N 1
ATOM 996 C CA . VAL A 1 132 ? -6.714 13.013 -27.138 1.00 89.88 132 VAL A CA 1
ATOM 997 C C . VAL A 1 132 ? -7.375 11.827 -27.829 1.00 89.88 132 VAL A C 1
ATOM 999 O O . VAL A 1 132 ? -7.179 10.673 -27.438 1.00 89.88 132 VAL A O 1
ATOM 1002 N N . ALA A 1 133 ? -8.182 12.106 -28.849 1.00 89.62 133 ALA A N 1
ATOM 1003 C CA . ALA A 1 133 ? -8.727 11.064 -29.705 1.00 89.62 133 ALA A CA 1
ATOM 1004 C C . ALA A 1 133 ? -7.581 10.356 -30.438 1.00 89.62 133 ALA A C 1
ATOM 1006 O O . ALA A 1 133 ? -6.657 11.006 -30.928 1.00 89.62 133 ALA A O 1
ATOM 1007 N N . ALA A 1 134 ? -7.643 9.031 -30.561 1.00 87.31 134 ALA A N 1
ATOM 1008 C CA . ALA A 1 134 ? -6.563 8.259 -31.177 1.00 87.31 134 ALA A CA 1
ATOM 1009 C C . ALA A 1 134 ? -6.228 8.699 -32.609 1.00 87.31 134 ALA A C 1
ATOM 1011 O O . ALA A 1 134 ? -5.071 8.663 -33.012 1.00 87.31 134 ALA A O 1
ATOM 1012 N N . ALA A 1 135 ? -7.240 9.144 -33.361 1.00 87.00 135 ALA A N 1
ATOM 1013 C CA . ALA A 1 135 ? -7.087 9.635 -34.729 1.00 87.00 135 ALA A CA 1
ATOM 1014 C C . ALA A 1 135 ? -6.340 10.978 -34.820 1.00 87.00 135 ALA A C 1
ATOM 1016 O O . ALA A 1 135 ? -5.819 11.314 -35.879 1.00 87.00 135 ALA A O 1
ATOM 1017 N N . GLU A 1 136 ? -6.290 11.743 -33.728 1.00 87.69 136 GLU A N 1
ATOM 1018 C CA . GLU A 1 136 ? -5.602 13.034 -33.658 1.00 87.69 136 GLU A CA 1
ATOM 1019 C C . GLU A 1 136 ? -4.203 12.921 -33.039 1.00 87.69 136 GLU A C 1
ATOM 1021 O O . GLU A 1 136 ? -3.512 13.928 -32.918 1.00 87.69 136 GLU A O 1
ATOM 1026 N N . PHE A 1 137 ? -3.779 11.727 -32.612 1.00 87.38 137 PHE A N 1
ATOM 1027 C CA . PHE A 1 137 ? -2.496 11.534 -31.946 1.00 87.38 137 PHE A CA 1
ATOM 1028 C C . PHE A 1 137 ? -1.361 11.188 -32.931 1.00 87.38 137 PHE A C 1
ATOM 1030 O O . PHE A 1 137 ? -1.508 10.249 -33.716 1.00 87.38 137 PHE A O 1
ATOM 1037 N N . PRO A 1 138 ? -0.178 11.826 -32.813 1.00 86.62 138 PRO A N 1
ATOM 1038 C CA . PRO A 1 138 ? 0.098 13.069 -32.092 1.00 86.62 138 PRO A CA 1
ATOM 1039 C C . PRO A 1 138 ? -0.449 14.269 -32.871 1.00 86.62 138 PRO A C 1
ATOM 1041 O O . PRO A 1 138 ? -0.395 14.295 -34.103 1.00 86.62 138 PRO A O 1
ATOM 1044 N N . ARG A 1 139 ? -0.945 15.285 -32.158 1.00 85.06 139 ARG A N 1
ATOM 1045 C CA . ARG A 1 139 ? -1.464 16.475 -32.828 1.00 85.06 139 ARG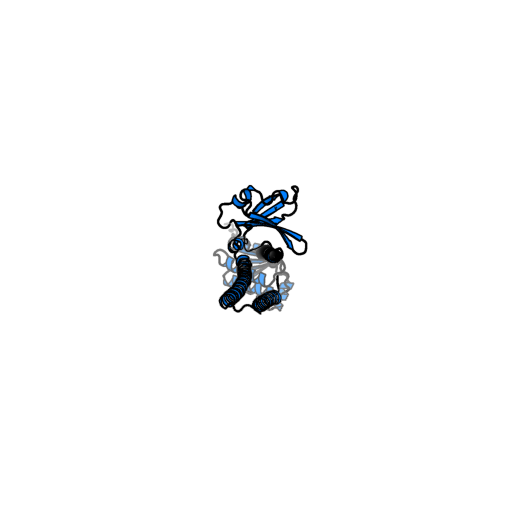 A CA 1
ATOM 1046 C C . ARG A 1 139 ? -0.321 17.259 -33.462 1.00 85.06 139 ARG A C 1
ATOM 1048 O O . ARG A 1 139 ? 0.771 17.353 -32.901 1.00 85.06 139 ARG A O 1
ATOM 1055 N N . GLY A 1 140 ? -0.579 17.829 -34.638 1.00 80.00 140 GLY A N 1
ATOM 1056 C CA . GLY A 1 140 ? 0.436 18.558 -35.398 1.00 80.00 140 GLY A CA 1
ATOM 1057 C C . GLY A 1 140 ? 1.044 19.727 -34.621 1.00 80.00 140 GLY A C 1
ATOM 1058 O O . GLY A 1 140 ? 2.241 19.956 -34.735 1.00 80.00 140 GLY A O 1
ATOM 1059 N N . ASP A 1 141 ? 0.256 20.401 -33.781 1.00 81.62 141 ASP A N 1
ATOM 1060 C CA . ASP A 1 141 ? 0.660 21.528 -32.927 1.00 81.62 141 ASP A CA 1
ATOM 1061 C C . ASP A 1 141 ? 1.640 21.150 -31.803 1.00 81.62 141 ASP A C 1
ATOM 1063 O O . ASP A 1 141 ? 2.341 22.023 -31.295 1.00 81.62 141 ASP A O 1
ATOM 1067 N N . TRP A 1 142 ? 1.739 19.869 -31.436 1.00 84.12 142 TRP A N 1
ATOM 1068 C CA . TRP A 1 142 ? 2.712 19.384 -30.446 1.00 84.12 142 TRP A CA 1
ATOM 1069 C C . TRP A 1 142 ? 4.091 19.114 -31.041 1.00 84.12 142 TRP A C 1
ATOM 1071 O O . TRP A 1 142 ? 5.079 19.017 -30.309 1.00 84.12 142 TRP A O 1
ATOM 1081 N N . LEU A 1 143 ? 4.158 18.945 -32.362 1.00 79.75 143 LEU A N 1
ATOM 1082 C CA . LEU A 1 143 ? 5.394 18.610 -33.051 1.00 79.75 143 LEU A CA 1
ATOM 1083 C C . LEU A 1 143 ? 6.301 19.847 -33.146 1.00 79.75 143 LEU A C 1
ATOM 1085 O O . LEU A 1 143 ? 5.810 20.949 -33.395 1.00 79.75 143 LEU A O 1
ATOM 1089 N N . PRO A 1 144 ? 7.629 19.693 -33.004 1.00 74.94 144 PRO A N 1
ATOM 1090 C CA . PRO A 1 144 ? 8.560 20.791 -33.232 1.00 74.94 144 PRO A CA 1
ATOM 1091 C C . PRO A 1 144 ? 8.427 21.368 -34.646 1.00 74.94 144 PRO A C 1
ATOM 1093 O O . PRO A 1 144 ? 8.201 20.633 -35.610 1.00 74.94 144 PRO A O 1
ATOM 1096 N N . ALA A 1 145 ? 8.664 22.674 -34.799 1.00 71.69 145 ALA A N 1
ATOM 1097 C CA . ALA A 1 145 ? 8.564 23.356 -36.093 1.00 71.69 145 ALA A CA 1
ATOM 1098 C C . ALA A 1 145 ? 9.454 22.723 -37.183 1.00 71.69 145 ALA A C 1
ATOM 1100 O O . ALA A 1 145 ? 9.052 22.683 -38.345 1.00 71.69 145 ALA A O 1
ATOM 1101 N N . ALA A 1 146 ? 10.612 22.170 -36.800 1.00 65.50 146 ALA A N 1
ATOM 1102 C CA . ALA A 1 146 ? 11.524 21.447 -37.690 1.00 65.50 146 ALA A CA 1
ATOM 1103 C C . ALA A 1 146 ? 10.897 20.180 -38.307 1.00 65.50 146 ALA A C 1
ATOM 1105 O O . ALA A 1 146 ? 11.184 19.831 -39.448 1.00 65.50 146 ALA A O 1
ATOM 1106 N N . VAL A 1 147 ? 9.990 19.517 -37.582 1.00 68.94 147 VAL A N 1
ATOM 1107 C CA . VAL A 1 147 ? 9.237 18.351 -38.077 1.00 68.94 147 VAL A CA 1
ATOM 1108 C C . VAL A 1 147 ? 8.097 18.790 -38.997 1.00 68.94 147 VAL A C 1
ATOM 1110 O O . VAL A 1 147 ? 7.771 18.096 -39.954 1.00 68.94 147 VAL A O 1
ATOM 1113 N N . GLN A 1 148 ? 7.501 19.953 -38.726 1.00 68.50 148 GLN A N 1
ATOM 1114 C CA . GLN A 1 148 ? 6.385 20.487 -39.507 1.00 68.50 148 GLN A CA 1
ATOM 1115 C C . GLN A 1 148 ? 6.818 21.077 -40.864 1.00 68.50 148 GLN A C 1
ATOM 1117 O O . GLN A 1 148 ? 6.032 21.027 -41.808 1.00 68.50 148 GLN A O 1
ATOM 1122 N N . HIS A 1 149 ? 8.032 21.639 -40.970 1.00 63.44 149 HIS A N 1
ATOM 1123 C CA . HIS A 1 149 ? 8.424 22.475 -42.118 1.00 63.44 149 HIS A CA 1
ATOM 1124 C C . HIS A 1 149 ? 9.667 22.008 -42.895 1.00 63.44 149 HIS A C 1
ATOM 1126 O O . HIS A 1 149 ? 9.797 22.400 -44.052 1.00 63.44 149 HIS A O 1
ATOM 1132 N N . ASP A 1 150 ? 10.566 21.202 -42.310 1.00 62.34 150 ASP A N 1
ATOM 1133 C CA . ASP A 1 150 ? 11.942 21.071 -42.833 1.00 62.34 150 ASP A CA 1
ATOM 1134 C C . ASP A 1 150 ? 12.258 19.737 -43.539 1.00 62.34 150 ASP A C 1
ATOM 1136 O O . ASP A 1 150 ? 13.330 19.580 -44.103 1.00 62.34 150 ASP A O 1
ATOM 1140 N N . GLY A 1 151 ? 11.351 18.750 -43.548 1.00 61.66 151 GLY A N 1
ATOM 1141 C CA . GLY A 1 151 ? 11.520 17.474 -44.280 1.00 61.66 151 GLY A CA 1
ATOM 1142 C C . GLY A 1 151 ? 12.664 16.551 -43.811 1.00 61.66 151 GLY A C 1
ATOM 1143 O O . GLY A 1 151 ? 12.661 15.366 -44.135 1.00 61.66 151 GLY A O 1
ATOM 1144 N N . ASP A 1 152 ? 13.588 17.060 -42.998 1.00 72.50 152 ASP A N 1
ATOM 1145 C CA . ASP A 1 152 ? 14.784 16.375 -42.497 1.00 72.50 152 ASP A CA 1
ATOM 1146 C C . ASP A 1 152 ? 14.547 15.581 -41.2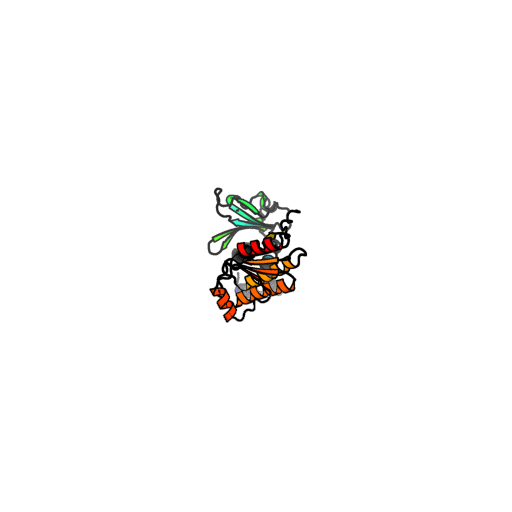02 1.00 72.50 152 ASP A C 1
ATOM 1148 O O . ASP A 1 152 ? 15.481 15.017 -40.630 1.00 72.50 152 ASP A O 1
ATOM 1152 N N . HIS A 1 153 ? 13.299 15.501 -40.734 1.00 74.69 153 HIS A N 1
ATOM 1153 C CA . HIS A 1 153 ? 12.910 14.743 -39.545 1.00 74.69 153 HIS A CA 1
ATOM 1154 C C . HIS A 1 153 ? 11.834 13.712 -39.877 1.00 74.69 153 HIS A C 1
ATOM 1156 O O . HIS A 1 153 ? 10.924 13.964 -40.665 1.00 74.69 153 HIS A O 1
ATOM 1162 N N . VAL A 1 154 ? 11.903 12.556 -39.220 1.00 76.31 154 VAL A N 1
ATOM 1163 C CA . VAL A 1 154 ? 10.907 11.488 -39.350 1.00 76.31 154 VAL A CA 1
ATOM 1164 C C . VAL A 1 154 ? 10.126 11.370 -38.050 1.00 76.31 154 VAL A C 1
ATOM 1166 O O . VAL A 1 154 ? 10.717 11.205 -36.983 1.00 76.31 154 VAL A O 1
ATOM 1169 N N . LEU A 1 155 ? 8.796 11.411 -38.148 1.00 80.56 155 LEU A N 1
ATOM 1170 C CA . LEU A 1 155 ? 7.895 11.003 -37.073 1.00 80.56 155 LEU A CA 1
ATOM 1171 C C . LEU A 1 155 ? 7.642 9.497 -37.174 1.00 80.56 155 LEU A C 1
ATOM 1173 O O . LEU A 1 155 ? 7.219 8.992 -38.216 1.00 80.56 155 LEU A O 1
ATOM 1177 N N . ARG A 1 156 ? 7.852 8.784 -36.071 1.00 78.25 156 ARG A N 1
ATOM 1178 C CA . ARG A 1 156 ? 7.488 7.375 -35.934 1.00 78.25 156 ARG A CA 1
ATOM 1179 C C . ARG A 1 156 ? 6.476 7.172 -34.827 1.00 78.25 156 ARG A C 1
ATOM 1181 O O . ARG A 1 156 ? 6.650 7.691 -33.729 1.00 78.25 156 ARG A O 1
ATOM 1188 N N . LEU A 1 157 ? 5.477 6.345 -35.118 1.00 83.12 157 LEU A N 1
ATOM 1189 C CA . LEU A 1 157 ? 4.535 5.820 -34.139 1.00 83.12 157 LEU A CA 1
ATOM 1190 C C . LEU A 1 157 ? 4.882 4.372 -33.845 1.00 83.12 157 LEU A C 1
ATOM 1192 O O . LEU A 1 157 ? 4.982 3.544 -34.751 1.00 83.12 157 LEU A O 1
ATOM 1196 N N . ILE A 1 158 ? 5.072 4.089 -32.569 1.00 79.31 158 ILE A N 1
ATOM 1197 C CA . ILE A 1 158 ? 5.490 2.795 -32.073 1.00 79.31 158 ILE A CA 1
ATOM 1198 C C . ILE A 1 158 ? 4.386 2.272 -31.155 1.00 79.31 158 ILE A C 1
ATOM 1200 O O . ILE A 1 158 ? 4.175 2.843 -30.083 1.00 79.31 158 ILE A O 1
ATOM 1204 N N . PRO A 1 159 ? 3.683 1.193 -31.529 1.00 81.25 159 PRO A N 1
ATOM 1205 C CA . PRO A 1 159 ? 2.704 0.583 -30.646 1.00 81.25 159 PRO A CA 1
ATOM 1206 C C . PRO A 1 159 ? 3.409 -0.128 -29.485 1.00 81.25 159 PRO A C 1
ATOM 1208 O O . PRO A 1 159 ? 4.371 -0.871 -29.684 1.00 81.25 159 PRO A O 1
ATOM 1211 N N . LEU A 1 160 ? 2.903 0.065 -28.272 1.00 77.69 160 LEU A N 1
ATOM 1212 C CA . LEU A 1 160 ? 3.367 -0.619 -27.070 1.00 77.69 160 LEU A CA 1
ATOM 1213 C C . LEU A 1 160 ? 2.463 -1.822 -26.831 1.00 77.69 160 LEU A C 1
ATOM 1215 O O . LEU A 1 160 ? 1.326 -1.677 -26.381 1.00 77.69 160 LEU A O 1
ATOM 1219 N N . ARG A 1 161 ? 2.956 -3.014 -27.176 1.00 75.06 161 ARG A N 1
ATOM 1220 C CA . ARG A 1 161 ? 2.177 -4.255 -27.114 1.00 75.06 161 ARG A CA 1
ATOM 1221 C C . ARG A 1 161 ? 2.753 -5.220 -26.098 1.00 75.06 161 ARG A C 1
ATOM 1223 O O . ARG A 1 161 ? 3.904 -5.625 -26.221 1.00 75.06 161 ARG A O 1
ATOM 1230 N N . SER A 1 162 ? 1.917 -5.648 -25.162 1.00 66.94 162 SER A N 1
ATOM 1231 C CA . SER A 1 162 ? 2.265 -6.633 -24.140 1.00 66.94 162 SER A CA 1
ATOM 1232 C C . SER A 1 162 ? 1.350 -7.840 -24.240 1.00 66.94 162 SER A C 1
ATOM 1234 O O . SER A 1 162 ? 0.137 -7.673 -24.240 1.00 66.94 162 SER A O 1
ATOM 1236 N N . GLN A 1 163 ? 1.909 -9.049 -24.341 1.00 63.75 163 GLN A N 1
ATOM 1237 C CA . GLN A 1 163 ? 1.147 -10.312 -24.356 1.00 63.75 163 GLN A CA 1
ATOM 1238 C C . GLN A 1 163 ? -0.067 -10.334 -25.318 1.00 63.75 163 GLN A C 1
ATOM 1240 O O . GLN A 1 163 ? -1.034 -11.055 -25.097 1.00 63.75 163 GLN A O 1
ATOM 1245 N N . GLY A 1 164 ? -0.014 -9.561 -26.411 1.00 65.81 164 GLY A N 1
ATOM 1246 C CA . GLY A 1 164 ? -1.097 -9.447 -27.395 1.00 65.81 164 GLY A CA 1
ATOM 1247 C C . GLY A 1 164 ? -2.097 -8.308 -27.154 1.00 65.81 164 GLY A C 1
ATOM 1248 O O . GLY A 1 164 ? -2.909 -8.046 -28.038 1.00 65.81 164 GLY A O 1
ATOM 1249 N N . GLU A 1 165 ? -2.012 -7.593 -26.032 1.00 70.94 165 GLU A N 1
ATOM 1250 C CA . GLU A 1 165 ? -2.797 -6.388 -25.756 1.00 70.94 165 GLU A CA 1
ATOM 1251 C C . GLU A 1 165 ? -2.065 -5.123 -26.214 1.00 70.94 165 GLU A C 1
ATOM 1253 O O . GLU A 1 165 ? -0.868 -4.941 -25.969 1.00 70.94 165 GLU A O 1
ATOM 1258 N N . ASP A 1 166 ? -2.800 -4.229 -26.873 1.00 79.38 166 ASP A N 1
ATOM 1259 C CA . ASP A 1 166 ? -2.329 -2.891 -27.214 1.00 79.38 166 ASP A CA 1
ATOM 1260 C C . ASP A 1 166 ? -2.487 -1.994 -25.980 1.00 79.38 166 ASP A C 1
ATOM 1262 O O . ASP A 1 166 ? -3.593 -1.810 -25.471 1.00 79.38 166 ASP A O 1
ATOM 1266 N N . ARG A 1 167 ? -1.373 -1.492 -25.443 1.00 76.81 167 ARG A N 1
ATOM 1267 C CA . ARG A 1 167 ? -1.328 -0.740 -24.175 1.00 76.81 167 ARG A CA 1
ATOM 1268 C C . ARG A 1 167 ? -1.152 0.758 -24.407 1.00 76.81 167 ARG A C 1
ATOM 1270 O O . ARG A 1 167 ? -1.488 1.555 -23.531 1.00 76.81 167 ARG A O 1
ATOM 1277 N N . GLY A 1 168 ? -0.674 1.152 -25.583 1.00 82.69 168 GLY A N 1
ATOM 1278 C CA . GLY A 1 168 ? -0.482 2.550 -25.931 1.00 82.69 168 GLY A CA 1
ATOM 1279 C C . GLY A 1 168 ? 0.372 2.746 -27.170 1.00 82.69 168 GLY A C 1
ATOM 1280 O O . GLY A 1 168 ? 0.705 1.803 -27.885 1.00 82.69 168 GLY A O 1
ATOM 1281 N N . VAL A 1 169 ? 0.767 3.994 -27.398 1.00 85.50 169 VAL A N 1
ATOM 1282 C CA . VAL A 1 169 ? 1.613 4.391 -28.522 1.00 85.50 169 VAL A CA 1
ATOM 1283 C C . VAL A 1 169 ? 2.682 5.360 -28.027 1.00 85.50 169 VAL A C 1
ATOM 1285 O O . VAL A 1 169 ? 2.399 6.311 -27.298 1.00 85.50 169 VAL A O 1
ATOM 1288 N N . LEU A 1 170 ? 3.921 5.123 -28.445 1.00 83.00 170 LEU A N 1
ATOM 1289 C CA . LEU A 1 170 ? 5.033 6.049 -28.308 1.00 83.00 170 LEU A CA 1
ATOM 1290 C C . LEU A 1 170 ? 5.278 6.726 -29.661 1.00 83.00 170 LEU A C 1
ATOM 1292 O O . LEU A 1 170 ? 5.583 6.066 -30.652 1.00 83.00 170 LEU A O 1
ATOM 1296 N N . ALA A 1 171 ? 5.146 8.045 -29.697 1.00 85.88 171 ALA A N 1
ATOM 1297 C CA . ALA A 1 171 ? 5.507 8.868 -30.837 1.00 85.88 171 ALA A CA 1
ATOM 1298 C C . ALA A 1 171 ? 6.906 9.454 -30.613 1.00 85.88 171 ALA A C 1
ATOM 1300 O O . ALA A 1 171 ? 7.157 10.024 -29.556 1.00 85.88 171 ALA A O 1
ATOM 1301 N N . ILE A 1 172 ? 7.814 9.324 -31.580 1.00 80.88 172 ILE A N 1
ATOM 1302 C CA . ILE A 1 172 ? 9.168 9.900 -31.514 1.00 80.88 172 ILE A CA 1
ATOM 1303 C C . ILE A 1 172 ? 9.527 10.612 -32.815 1.00 80.88 172 ILE A C 1
ATOM 1305 O O . ILE A 1 172 ? 9.143 10.168 -33.899 1.00 80.88 172 ILE A O 1
ATOM 1309 N N . CYS A 1 173 ? 10.293 11.696 -32.702 1.00 79.44 173 CYS A N 1
ATOM 1310 C CA . CYS A 1 173 ? 10.842 12.438 -33.832 1.00 79.44 173 CYS A CA 1
ATOM 1311 C C . CYS A 1 173 ? 12.369 12.479 -33.769 1.00 79.44 173 CYS A C 1
ATOM 1313 O O . CYS A 1 173 ? 12.944 12.866 -32.747 1.00 79.44 173 CYS A O 1
ATOM 1315 N N . ALA A 1 174 ? 13.010 12.140 -34.888 1.00 74.81 174 ALA A N 1
ATOM 1316 C CA . ALA A 1 174 ? 14.463 12.142 -35.035 1.00 74.81 174 ALA A CA 1
ATOM 1317 C C . ALA A 1 174 ? 14.888 12.697 -36.405 1.00 74.81 174 ALA A C 1
ATOM 1319 O O . ALA A 1 174 ? 14.128 12.543 -37.369 1.00 74.81 174 ALA A O 1
ATOM 1320 N N . PRO A 1 175 ? 16.095 13.279 -36.526 1.00 71.50 175 PRO A N 1
ATOM 1321 C CA . PRO A 1 175 ? 16.677 13.625 -37.819 1.00 71.50 175 PRO A CA 1
ATOM 1322 C C . PRO A 1 175 ? 16.868 12.385 -38.703 1.00 71.50 175 PRO A C 1
ATOM 1324 O O . PRO A 1 175 ? 17.280 11.330 -38.216 1.00 71.50 175 PRO A O 1
ATOM 1327 N N . VAL A 1 176 ? 16.649 12.520 -40.013 1.00 67.38 176 VAL A N 1
ATOM 1328 C CA . VAL A 1 176 ? 16.870 11.454 -41.015 1.00 67.38 176 VAL A CA 1
ATOM 1329 C C . VAL A 1 176 ? 18.332 10.979 -41.021 1.00 67.38 176 VAL A C 1
ATOM 1331 O O . VAL A 1 176 ? 18.613 9.823 -41.330 1.00 67.38 176 VAL A O 1
ATOM 1334 N N . SER A 1 177 ? 19.265 11.862 -40.656 1.00 58.19 177 SER A N 1
ATOM 1335 C CA . SER A 1 177 ? 20.711 11.620 -40.589 1.00 58.19 177 SER A CA 1
ATOM 1336 C C . SER A 1 177 ? 21.196 10.997 -39.274 1.00 58.19 177 SER A C 1
ATOM 1338 O O . SER A 1 177 ? 22.400 10.783 -39.123 1.00 58.19 177 SER A O 1
ATOM 1340 N N . SER A 1 178 ? 20.301 10.718 -38.318 1.00 60.00 178 SER A N 1
ATOM 1341 C CA . SER A 1 178 ? 20.690 10.179 -37.013 1.00 60.00 178 SER A CA 1
ATOM 1342 C C . SER A 1 178 ? 21.409 8.825 -37.158 1.00 60.00 178 SER A C 1
ATOM 1344 O O . SER A 1 178 ? 20.915 7.947 -37.872 1.00 60.00 178 SER A O 1
ATOM 1346 N N . PRO A 1 179 ? 22.564 8.624 -36.483 1.00 50.25 179 PRO A N 1
ATOM 1347 C CA . PRO A 1 179 ? 23.324 7.372 -36.530 1.00 50.25 179 PRO A CA 1
ATOM 1348 C C . PRO A 1 179 ? 22.547 6.196 -35.940 1.00 50.25 179 PRO A C 1
ATOM 1350 O O . PRO A 1 179 ? 22.854 5.050 -36.260 1.00 50.25 179 PRO A O 1
ATOM 1353 N N . LEU A 1 180 ? 21.496 6.459 -35.158 1.00 53.19 180 LEU A N 1
ATOM 1354 C CA . LEU A 1 180 ? 20.419 5.500 -34.945 1.00 53.19 180 LEU A CA 1
ATOM 1355 C C . LEU A 1 180 ? 19.616 5.398 -36.234 1.00 53.19 180 LEU A C 1
ATOM 1357 O O . LEU A 1 180 ? 18.493 5.893 -36.349 1.00 53.19 180 LEU A O 1
ATOM 1361 N N . GLY A 1 181 ? 20.237 4.759 -37.224 1.00 51.44 181 GLY A N 1
ATOM 1362 C CA . GLY A 1 181 ? 19.549 4.307 -38.406 1.00 51.44 181 GLY A CA 1
ATOM 1363 C C . GLY A 1 181 ? 18.281 3.610 -37.947 1.00 51.44 181 GLY A C 1
ATOM 1364 O O . GLY A 1 181 ? 18.295 2.790 -37.030 1.00 51.44 181 GLY A O 1
ATOM 1365 N N . LEU A 1 182 ? 17.174 3.957 -38.584 1.00 51.62 182 LEU A N 1
ATOM 1366 C CA . LEU A 1 182 ? 15.883 3.301 -38.431 1.00 51.62 182 LEU A CA 1
ATOM 1367 C C . LEU A 1 182 ? 15.936 1.847 -38.954 1.00 51.62 182 LEU A C 1
ATOM 1369 O O . LEU A 1 182 ? 14.988 1.384 -39.592 1.00 51.62 182 LEU A O 1
ATOM 1373 N N . ASP A 1 183 ? 17.043 1.123 -38.748 1.00 57.94 183 ASP A N 1
ATOM 1374 C CA . ASP A 1 183 ? 17.056 -0.314 -38.934 1.00 57.94 183 ASP A CA 1
ATOM 1375 C C . ASP A 1 183 ? 16.079 -0.900 -37.915 1.00 57.94 183 ASP A C 1
ATOM 1377 O O . ASP A 1 183 ? 16.060 -0.548 -36.732 1.00 57.94 183 ASP A O 1
ATOM 1381 N N . HIS A 1 184 ? 15.175 -1.735 -38.412 1.00 57.97 184 HIS A N 1
ATOM 1382 C CA . HIS A 1 184 ? 13.996 -2.154 -37.663 1.00 57.97 184 HIS A CA 1
ATOM 1383 C C . HIS A 1 184 ? 14.392 -2.935 -36.402 1.00 57.97 184 HIS A C 1
ATOM 1385 O O . HIS A 1 184 ? 13.713 -2.847 -35.386 1.00 57.97 184 HIS A O 1
ATOM 1391 N N . ARG A 1 185 ? 15.545 -3.616 -36.437 1.00 58.81 185 ARG A N 1
ATOM 1392 C CA . ARG A 1 185 ? 16.002 -4.523 -35.377 1.00 58.81 185 ARG A CA 1
ATOM 1393 C C . ARG A 1 185 ? 16.403 -3.830 -34.080 1.00 58.81 185 ARG A C 1
ATOM 1395 O O . ARG A 1 185 ? 16.028 -4.312 -33.016 1.00 58.81 185 ARG A O 1
ATOM 1402 N N . ASP A 1 186 ? 17.146 -2.727 -34.155 1.00 61.38 186 ASP A N 1
ATOM 1403 C CA . ASP A 1 186 ? 17.566 -2.016 -32.944 1.00 61.38 186 ASP A CA 1
ATOM 1404 C C . ASP A 1 186 ? 16.349 -1.366 -32.285 1.00 61.38 186 ASP A C 1
ATOM 1406 O O . ASP A 1 186 ? 16.167 -1.470 -31.074 1.00 61.38 186 ASP A O 1
ATOM 1410 N N . MET A 1 187 ? 15.449 -0.791 -33.092 1.00 61.78 187 MET A N 1
ATOM 1411 C CA . MET A 1 187 ? 14.198 -0.210 -32.608 1.00 61.78 187 MET A CA 1
ATOM 1412 C C . MET A 1 187 ? 13.321 -1.245 -31.893 1.00 61.78 187 MET A C 1
ATOM 1414 O O . MET A 1 187 ? 12.838 -0.965 -30.803 1.00 61.78 187 MET A O 1
ATOM 1418 N N . ASP A 1 188 ? 13.153 -2.448 -32.443 1.00 62.78 188 ASP A N 1
ATOM 1419 C CA . ASP A 1 188 ? 12.321 -3.488 -31.824 1.00 62.78 188 ASP A CA 1
ATOM 1420 C C . ASP A 1 188 ? 12.797 -3.854 -30.404 1.00 62.78 188 ASP A C 1
ATOM 1422 O O . ASP A 1 188 ? 11.980 -4.050 -29.500 1.00 62.78 188 ASP A O 1
ATOM 1426 N N . MET A 1 189 ? 14.116 -3.881 -30.174 1.00 66.94 189 MET A N 1
ATOM 1427 C CA . MET A 1 189 ? 14.698 -4.128 -28.851 1.00 66.94 189 MET A CA 1
ATOM 1428 C C . MET A 1 189 ? 14.363 -3.005 -27.859 1.00 66.94 189 MET A C 1
ATOM 1430 O O . MET A 1 189 ? 13.924 -3.279 -26.739 1.00 66.94 189 MET A O 1
ATOM 1434 N N . TRP A 1 190 ? 14.506 -1.746 -28.276 1.00 64.19 190 TRP A N 1
ATOM 1435 C CA . TRP A 1 190 ? 14.161 -0.582 -27.457 1.00 64.19 190 TRP A CA 1
ATOM 1436 C C . TRP A 1 190 ? 12.692 -0.562 -27.059 1.00 64.19 190 TRP A C 1
ATOM 1438 O O . TRP A 1 190 ? 12.342 -0.312 -25.906 1.00 64.19 190 TRP A O 1
ATOM 1448 N N . VAL A 1 191 ? 11.829 -0.880 -28.015 1.00 64.75 191 VAL A N 1
ATOM 1449 C CA . VAL A 1 191 ? 10.380 -0.915 -27.835 1.00 64.75 191 VAL A CA 1
ATOM 1450 C C . VAL A 1 191 ? 9.972 -2.032 -26.887 1.00 64.75 191 VAL A C 1
ATOM 1452 O O . VAL A 1 191 ? 9.128 -1.813 -26.016 1.00 64.75 191 VAL A O 1
ATOM 1455 N N . ALA A 1 192 ? 10.609 -3.200 -26.983 1.00 68.00 192 ALA A N 1
ATOM 1456 C CA . ALA A 1 192 ? 10.406 -4.286 -26.034 1.00 68.00 192 ALA A CA 1
ATOM 1457 C C . ALA A 1 192 ? 10.836 -3.891 -24.609 1.00 68.00 192 ALA A C 1
ATOM 1459 O O . ALA A 1 192 ? 10.090 -4.125 -23.658 1.00 68.00 192 ALA A O 1
ATOM 1460 N N . MET A 1 193 ? 11.993 -3.236 -24.454 1.00 66.25 193 MET A N 1
ATOM 1461 C CA . MET A 1 193 ? 12.471 -2.759 -23.149 1.00 66.25 193 MET A CA 1
ATOM 1462 C C . MET A 1 193 ? 11.552 -1.700 -22.538 1.00 66.25 193 MET A C 1
ATOM 1464 O O . MET A 1 193 ? 11.228 -1.780 -21.354 1.00 66.25 193 MET A O 1
ATOM 1468 N N . LEU A 1 194 ? 11.091 -0.738 -23.340 1.00 65.25 194 LEU A N 1
ATOM 1469 C CA . LEU A 1 194 ? 10.133 0.276 -22.902 1.00 65.25 194 LEU A CA 1
ATOM 1470 C C . LEU A 1 194 ? 8.821 -0.368 -22.475 1.00 65.25 194 LEU A C 1
ATOM 1472 O O . LEU A 1 194 ? 8.320 -0.072 -21.394 1.00 65.25 194 LEU A O 1
ATOM 1476 N N . THR A 1 195 ? 8.294 -1.289 -23.279 1.00 66.50 195 THR A N 1
ATOM 1477 C CA . THR A 1 195 ? 7.046 -1.992 -22.965 1.00 66.50 195 THR A CA 1
ATOM 1478 C C . THR A 1 195 ? 7.158 -2.761 -21.644 1.00 66.50 195 THR A C 1
ATOM 1480 O O . THR A 1 195 ? 6.300 -2.608 -20.775 1.00 66.50 195 THR A O 1
ATOM 1483 N N . ALA A 1 196 ? 8.264 -3.480 -21.427 1.00 66.81 196 ALA A N 1
ATOM 1484 C CA . ALA A 1 196 ? 8.526 -4.185 -20.173 1.00 66.81 196 ALA A CA 1
ATOM 1485 C C . ALA A 1 196 ? 8.670 -3.232 -18.968 1.00 66.81 196 ALA A C 1
ATOM 1487 O O . ALA A 1 196 ? 8.143 -3.502 -17.885 1.00 66.81 196 ALA A O 1
ATOM 1488 N N . ALA A 1 197 ? 9.345 -2.092 -19.141 1.00 65.31 197 ALA A N 1
ATOM 1489 C CA . ALA A 1 197 ? 9.450 -1.069 -18.101 1.00 65.31 197 ALA A CA 1
ATOM 1490 C C . ALA A 1 197 ? 8.074 -0.464 -17.755 1.00 65.31 197 ALA A C 1
ATOM 1492 O O . ALA A 1 197 ? 7.770 -0.247 -16.579 1.00 65.31 197 ALA A O 1
ATOM 1493 N N . PHE A 1 198 ? 7.208 -0.259 -18.754 1.00 63.09 198 PHE A N 1
ATOM 1494 C CA . PHE A 1 198 ? 5.835 0.212 -18.551 1.00 63.09 198 PHE A CA 1
ATOM 1495 C C . PHE A 1 198 ? 4.968 -0.785 -17.794 1.00 63.09 198 PHE A C 1
ATOM 1497 O O . PHE A 1 198 ? 4.257 -0.387 -16.868 1.00 63.09 198 PHE A O 1
ATOM 1504 N N . GLU A 1 199 ? 5.037 -2.066 -18.147 1.00 65.88 199 GLU A N 1
ATOM 1505 C CA . GLU A 1 199 ? 4.348 -3.127 -17.412 1.00 65.88 199 GLU A CA 1
ATOM 1506 C C . GLU A 1 199 ? 4.773 -3.153 -15.950 1.00 65.88 199 GLU A C 1
ATOM 1508 O O . GLU A 1 199 ? 3.922 -3.124 -15.060 1.00 65.88 199 GLU A O 1
ATOM 1513 N N . ARG A 1 200 ? 6.086 -3.132 -15.694 1.00 66.56 200 ARG A N 1
ATOM 1514 C CA . ARG A 1 200 ? 6.624 -3.134 -14.334 1.00 66.56 200 ARG A CA 1
ATOM 1515 C C . ARG A 1 200 ? 6.128 -1.929 -13.535 1.00 66.56 200 ARG A C 1
ATOM 1517 O O . ARG A 1 200 ? 5.656 -2.110 -12.417 1.00 66.56 200 ARG A O 1
ATOM 1524 N N . ALA A 1 201 ? 6.184 -0.725 -14.104 1.00 60.91 201 ALA A N 1
ATOM 1525 C CA . ALA A 1 201 ? 5.707 0.482 -13.431 1.00 60.91 201 ALA A CA 1
ATOM 1526 C C . ALA A 1 201 ? 4.197 0.417 -13.131 1.00 60.91 201 ALA A C 1
ATOM 1528 O O . ALA A 1 201 ? 3.772 0.743 -12.026 1.00 60.91 201 ALA A O 1
ATOM 1529 N N . SER A 1 202 ? 3.390 -0.061 -14.085 1.00 65.19 202 SER A N 1
ATOM 1530 C CA . SER A 1 202 ? 1.941 -0.226 -13.907 1.00 65.19 202 SER A CA 1
ATOM 1531 C C . SER A 1 202 ? 1.594 -1.259 -12.828 1.00 65.19 202 SER A C 1
ATOM 1533 O O . SER A 1 202 ? 0.635 -1.060 -12.078 1.00 65.19 202 SER A O 1
ATOM 1535 N N . LEU A 1 203 ? 2.357 -2.352 -12.739 1.00 70.25 203 LEU A N 1
ATOM 1536 C CA . LEU A 1 203 ? 2.184 -3.381 -11.713 1.00 70.25 203 LEU A CA 1
ATOM 1537 C C . LEU A 1 203 ? 2.550 -2.857 -10.324 1.00 70.25 203 LEU A C 1
ATOM 1539 O O . LEU A 1 203 ? 1.785 -3.059 -9.384 1.00 70.25 203 LEU A O 1
ATOM 1543 N N . ILE A 1 204 ? 3.681 -2.155 -10.201 1.00 67.62 204 ILE A N 1
ATOM 1544 C CA . ILE A 1 204 ? 4.114 -1.541 -8.938 1.00 67.62 204 ILE A CA 1
ATOM 1545 C C . ILE A 1 204 ? 3.054 -0.558 -8.438 1.00 67.62 204 ILE A C 1
ATOM 1547 O O . ILE A 1 204 ? 2.649 -0.631 -7.280 1.00 67.62 204 ILE A O 1
ATOM 1551 N N . GLU A 1 205 ? 2.547 0.314 -9.310 1.00 67.69 205 GLU A N 1
ATOM 1552 C CA . GLU A 1 205 ? 1.519 1.285 -8.931 1.00 67.69 205 GLU A CA 1
ATOM 1553 C C . GLU A 1 205 ? 0.218 0.603 -8.479 1.00 67.69 205 GLU A C 1
ATOM 1555 O O . GLU A 1 205 ? -0.368 0.979 -7.462 1.00 67.69 205 GLU A O 1
ATOM 1560 N N . SER A 1 206 ? -0.183 -0.472 -9.161 1.00 68.38 206 SER A N 1
ATOM 1561 C CA . SER A 1 206 ? -1.350 -1.271 -8.766 1.00 68.38 206 SER A CA 1
ATOM 1562 C C . SER A 1 206 ? -1.155 -1.961 -7.410 1.00 68.38 206 SER A C 1
ATOM 1564 O O . SER A 1 206 ? -2.088 -2.009 -6.608 1.00 68.38 206 SER A O 1
ATOM 1566 N N . LEU A 1 207 ? 0.050 -2.469 -7.128 1.00 75.62 207 LEU A N 1
ATOM 1567 C CA . LEU A 1 207 ? 0.394 -3.089 -5.846 1.00 75.62 207 LEU A CA 1
ATOM 1568 C C . LEU A 1 207 ? 0.361 -2.076 -4.700 1.00 75.62 207 LEU A C 1
ATOM 1570 O O . LEU A 1 207 ? -0.232 -2.361 -3.661 1.00 75.62 207 LEU A O 1
ATOM 1574 N N . ILE A 1 208 ? 0.939 -0.888 -4.901 1.00 77.44 208 ILE A N 1
ATOM 1575 C CA . ILE A 1 208 ? 0.908 0.205 -3.918 1.00 77.44 208 ILE A CA 1
ATOM 1576 C C . ILE A 1 208 ? -0.540 0.597 -3.611 1.00 77.44 208 ILE A C 1
ATOM 1578 O O . ILE A 1 208 ? -0.919 0.771 -2.452 1.00 77.44 208 ILE A O 1
ATOM 1582 N N . GLU A 1 209 ? -1.375 0.726 -4.640 1.00 78.62 209 GLU A N 1
ATOM 1583 C CA . GLU A 1 209 ? -2.785 1.072 -4.475 1.00 78.62 209 GLU A CA 1
ATOM 1584 C C . GLU A 1 209 ? -3.560 -0.031 -3.734 1.00 78.62 209 GLU A C 1
ATOM 1586 O O . GLU A 1 209 ? -4.365 0.250 -2.841 1.00 78.62 209 GLU A O 1
ATOM 1591 N N . GLN A 1 210 ? -3.283 -1.300 -4.038 1.00 80.06 210 GLN A N 1
ATOM 1592 C CA . GLN A 1 210 ? -3.867 -2.432 -3.321 1.00 80.06 210 GLN A CA 1
ATOM 1593 C C . GLN A 1 210 ? -3.435 -2.460 -1.847 1.00 80.06 210 GLN A C 1
ATOM 1595 O O . GLN A 1 210 ? -4.273 -2.681 -0.968 1.00 80.06 210 GLN A O 1
ATOM 1600 N N . GLU A 1 211 ? -2.157 -2.212 -1.559 1.00 83.75 211 GLU A N 1
ATOM 1601 C CA . GLU A 1 211 ? -1.633 -2.140 -0.195 1.00 83.75 211 GLU A CA 1
ATOM 1602 C C . GLU A 1 211 ? -2.324 -1.024 0.595 1.00 83.75 211 GLU A C 1
ATOM 1604 O O . GLU A 1 211 ? -2.833 -1.269 1.691 1.00 83.75 211 GLU A O 1
ATOM 1609 N N . LYS A 1 212 ? -2.432 0.180 0.015 1.00 83.06 212 LYS A N 1
ATOM 1610 C CA . LYS A 1 212 ? -3.150 1.311 0.625 1.00 83.06 212 LYS A CA 1
ATOM 1611 C C . LYS A 1 212 ? -4.597 0.952 0.949 1.00 83.06 212 LYS A C 1
ATOM 1613 O O . LYS A 1 212 ? -5.061 1.231 2.056 1.00 83.06 212 LYS A O 1
ATOM 1618 N N . ARG A 1 213 ? -5.308 0.302 0.019 1.00 87.00 213 ARG A N 1
ATOM 1619 C CA . ARG A 1 213 ? -6.693 -0.153 0.239 1.00 87.00 213 ARG A CA 1
ATOM 1620 C C . ARG A 1 213 ? -6.789 -1.170 1.370 1.00 87.00 213 ARG A C 1
ATOM 1622 O O . ARG A 1 213 ? -7.674 -1.043 2.215 1.00 87.00 213 ARG A O 1
ATOM 1629 N N . SER A 1 214 ? -5.879 -2.143 1.401 1.00 84.62 214 SER A N 1
ATOM 1630 C CA . SER A 1 214 ? -5.821 -3.168 2.447 1.00 84.62 214 SER A CA 1
ATOM 1631 C C . SER A 1 214 ? -5.557 -2.550 3.820 1.00 84.62 214 SER A C 1
ATOM 1633 O O . SER A 1 214 ? -6.298 -2.789 4.774 1.00 84.62 214 SER A O 1
ATOM 1635 N N . ARG A 1 215 ? -4.564 -1.660 3.908 1.00 89.75 215 ARG A N 1
ATOM 1636 C CA . ARG A 1 215 ? -4.210 -0.962 5.146 1.00 89.75 215 ARG A CA 1
ATOM 1637 C C . ARG A 1 215 ? -5.361 -0.108 5.672 1.00 89.75 215 ARG A C 1
ATOM 1639 O O . ARG A 1 215 ? -5.687 -0.193 6.852 1.00 89.75 215 ARG A O 1
ATOM 1646 N N . ALA A 1 216 ? -6.026 0.647 4.799 1.00 88.50 216 ALA A N 1
ATOM 1647 C CA . ALA A 1 216 ? -7.189 1.443 5.180 1.00 88.50 216 ALA A CA 1
ATOM 1648 C C . ALA A 1 216 ? -8.363 0.573 5.665 1.00 88.50 216 ALA A C 1
ATOM 1650 O O . ALA A 1 216 ? -9.084 0.967 6.581 1.00 88.50 216 ALA A O 1
ATOM 1651 N N . ALA A 1 217 ? -8.572 -0.606 5.071 1.00 88.38 217 ALA A N 1
ATOM 1652 C CA . ALA A 1 217 ? -9.586 -1.550 5.537 1.00 88.38 217 ALA A CA 1
ATOM 1653 C C . ALA A 1 217 ? -9.246 -2.099 6.932 1.00 88.38 217 ALA A C 1
ATOM 1655 O O . ALA A 1 217 ? -10.101 -2.069 7.816 1.00 88.38 217 ALA A O 1
ATOM 1656 N N . TYR A 1 218 ? -7.992 -2.503 7.149 1.00 85.69 218 TYR A N 1
ATOM 1657 C CA . TYR A 1 218 ? -7.510 -2.993 8.441 1.00 85.69 218 TYR A CA 1
ATOM 1658 C C . TYR A 1 218 ? -7.624 -1.936 9.550 1.00 85.69 218 TYR A C 1
ATOM 1660 O O . TYR A 1 218 ? -8.078 -2.224 10.655 1.00 85.69 218 TYR A O 1
ATOM 1668 N N . GLU A 1 219 ? -7.265 -0.684 9.259 1.00 89.25 219 GLU A N 1
ATOM 1669 C CA . GLU A 1 219 ? -7.395 0.419 10.217 1.00 89.25 219 GLU A CA 1
ATOM 1670 C C . GLU A 1 219 ? -8.861 0.680 10.598 1.00 89.25 219 GLU A C 1
ATOM 1672 O O . GLU A 1 219 ? -9.155 0.901 11.776 1.00 89.25 219 GLU A O 1
ATOM 1677 N N . ARG A 1 220 ? -9.799 0.584 9.643 1.00 87.06 220 ARG A N 1
ATOM 1678 C CA . ARG A 1 220 ? -11.240 0.674 9.939 1.00 87.06 220 ARG A CA 1
ATOM 1679 C C . ARG A 1 220 ? -11.724 -0.481 10.805 1.00 87.06 220 ARG A C 1
ATOM 1681 O O . ARG A 1 220 ? -12.468 -0.244 11.752 1.00 87.06 220 ARG A O 1
ATOM 1688 N N . GLU A 1 221 ? -11.322 -1.709 10.487 1.00 88.69 221 GLU A N 1
ATOM 1689 C CA . GLU A 1 221 ? -11.693 -2.893 11.265 1.00 88.69 221 GLU A CA 1
ATOM 1690 C C . GLU A 1 221 ? -11.197 -2.775 12.708 1.00 88.69 221 GLU A C 1
ATOM 1692 O O . GLU A 1 221 ? -11.970 -2.956 13.649 1.00 88.69 221 GLU A O 1
ATOM 1697 N N . ARG A 1 222 ? -9.939 -2.361 12.892 1.00 85.81 222 ARG A N 1
ATOM 1698 C CA . ARG A 1 222 ? -9.371 -2.111 14.217 1.00 85.81 222 ARG A CA 1
ATOM 1699 C C . ARG A 1 222 ? -10.126 -1.013 14.963 1.00 85.81 222 ARG A C 1
ATOM 1701 O O . ARG A 1 222 ? -10.460 -1.199 16.127 1.00 85.81 222 ARG A O 1
ATOM 1708 N N . ALA A 1 223 ? -10.443 0.104 14.309 1.00 81.94 223 ALA A N 1
ATOM 1709 C CA . ALA A 1 223 ? -11.210 1.182 14.931 1.00 81.94 223 ALA A CA 1
ATOM 1710 C C . ALA A 1 223 ? -12.615 0.725 15.367 1.00 81.94 223 ALA A C 1
ATOM 1712 O O . ALA A 1 223 ? -13.070 1.089 16.452 1.00 81.94 223 ALA A O 1
ATOM 1713 N N . LEU A 1 224 ? -13.285 -0.104 14.558 1.00 81.38 224 LEU A N 1
ATOM 1714 C CA . LEU A 1 224 ? -14.572 -0.709 14.909 1.00 81.38 224 LEU A CA 1
ATOM 1715 C C . LEU A 1 224 ? -14.435 -1.665 16.097 1.00 81.38 224 LEU A C 1
ATOM 1717 O O . LEU A 1 224 ? -15.220 -1.570 17.039 1.00 81.38 224 LEU A O 1
ATOM 1721 N N . ALA A 1 225 ? -13.425 -2.537 16.096 1.00 77.19 225 ALA A N 1
ATOM 1722 C CA . ALA A 1 225 ? -13.155 -3.440 17.211 1.00 77.19 225 ALA A CA 1
ATOM 1723 C C . ALA A 1 225 ? -12.888 -2.660 18.510 1.00 77.19 225 ALA A C 1
ATOM 1725 O O . ALA A 1 225 ? -13.439 -2.991 19.558 1.00 77.19 225 ALA A O 1
ATOM 1726 N N . ASP A 1 226 ? -12.091 -1.593 18.446 1.00 74.44 226 ASP A N 1
ATOM 1727 C CA . ASP A 1 226 ? -11.795 -0.720 19.584 1.00 74.44 226 ASP A CA 1
ATOM 1728 C C . ASP A 1 226 ? -13.054 -0.003 20.096 1.00 74.44 226 ASP A C 1
ATOM 1730 O O . ASP A 1 226 ? -13.267 0.089 21.307 1.00 74.44 226 ASP A O 1
ATOM 1734 N N . ALA A 1 227 ? -13.911 0.483 19.193 1.00 70.88 227 ALA A N 1
ATOM 1735 C CA . ALA A 1 227 ? -15.180 1.112 19.552 1.00 70.88 227 ALA A CA 1
ATOM 1736 C C . ALA A 1 227 ? -16.133 0.118 20.236 1.00 70.88 227 ALA A C 1
ATOM 1738 O O . ALA A 1 227 ? -16.713 0.442 21.273 1.00 70.88 227 ALA A O 1
ATOM 1739 N N . VAL A 1 228 ? -16.240 -1.109 19.714 1.00 72.31 228 VAL A N 1
ATOM 1740 C CA . VAL A 1 228 ? -17.020 -2.191 20.335 1.00 72.31 228 VAL A CA 1
ATOM 1741 C C . VAL A 1 228 ? -16.495 -2.510 21.737 1.00 72.31 228 VAL A C 1
ATOM 1743 O O . VAL A 1 228 ? -17.297 -2.637 22.663 1.00 72.31 228 VAL A O 1
ATOM 1746 N N . ARG A 1 229 ? -15.169 -2.562 21.939 1.00 62.53 229 ARG A N 1
ATOM 1747 C CA . ARG A 1 229 ? -14.583 -2.792 23.273 1.00 62.53 229 ARG A CA 1
ATOM 1748 C C . ARG A 1 229 ? -14.947 -1.687 24.270 1.00 62.53 229 ARG A C 1
ATOM 1750 O O . ARG A 1 229 ? -15.344 -2.001 25.390 1.00 62.53 229 ARG A O 1
ATOM 1757 N N . ARG A 1 230 ? -14.901 -0.410 23.867 1.00 58.59 230 ARG A N 1
ATOM 1758 C CA . ARG A 1 230 ? -15.269 0.729 24.741 1.00 58.59 230 ARG A CA 1
ATOM 1759 C C . ARG A 1 230 ? -16.747 0.740 25.135 1.00 58.59 230 ARG A C 1
ATOM 1761 O O . ARG A 1 230 ? -17.075 1.173 26.234 1.00 58.59 230 ARG A O 1
ATOM 1768 N N . LEU A 1 231 ? -17.639 0.244 24.276 1.00 61.44 231 LEU A N 1
ATOM 1769 C CA . LEU A 1 231 ? -19.072 0.138 24.584 1.00 61.44 231 LEU A CA 1
ATOM 1770 C C . LEU A 1 231 ? -19.389 -0.962 25.616 1.00 61.44 231 LEU A C 1
ATOM 1772 O O . LEU A 1 231 ? -20.490 -0.987 26.161 1.00 61.44 231 LEU A O 1
ATOM 1776 N N . GLY A 1 232 ? -18.446 -1.865 25.904 1.00 59.25 232 GLY A N 1
ATOM 1777 C CA . GLY A 1 232 ? -18.679 -3.037 26.745 1.00 59.25 232 GLY A CA 1
ATOM 1778 C C . GLY A 1 232 ? -18.702 -2.789 28.258 1.00 59.25 232 GLY A C 1
ATOM 1779 O O . GLY A 1 232 ? -19.211 -3.642 28.978 1.00 59.25 232 GLY A O 1
ATOM 1780 N N . CYS A 1 233 ? -18.157 -1.694 28.794 1.00 63.78 233 CYS A N 1
ATOM 1781 C CA . CYS A 1 233 ? -18.130 -1.488 30.252 1.00 63.78 233 CYS A CA 1
ATOM 1782 C C . CYS A 1 233 ? -18.169 -0.001 30.650 1.00 63.78 233 CYS A C 1
ATOM 1784 O O . CYS A 1 233 ? -17.166 0.535 31.123 1.00 63.78 233 CYS A O 1
ATOM 1786 N N . PRO A 1 234 ? -19.303 0.691 30.450 1.00 70.88 234 PRO A N 1
ATOM 1787 C CA . PRO A 1 234 ? -19.439 2.084 30.862 1.00 70.88 234 PRO A CA 1
ATOM 1788 C C . PRO A 1 234 ? -19.462 2.199 32.393 1.00 70.88 234 PRO A C 1
ATOM 1790 O O . PRO A 1 234 ? -20.213 1.484 33.049 1.00 70.88 234 PRO A O 1
ATOM 1793 N N . VAL A 1 235 ? -18.693 3.126 32.972 1.00 80.75 235 VAL A N 1
ATOM 1794 C CA . VAL A 1 235 ? -18.906 3.558 34.364 1.00 80.75 235 VAL A CA 1
ATOM 1795 C C . VAL A 1 235 ? -19.991 4.631 34.354 1.00 80.75 235 VAL A C 1
ATOM 1797 O O . VAL A 1 235 ? -19.856 5.649 33.680 1.00 80.75 235 VAL A O 1
ATOM 1800 N N . ILE A 1 236 ? -21.089 4.381 35.062 1.00 85.31 236 ILE A N 1
ATOM 1801 C CA . ILE A 1 236 ? -22.286 5.224 35.061 1.00 85.31 236 ILE A CA 1
ATOM 1802 C C . ILE A 1 236 ? -22.426 5.880 36.442 1.00 85.31 236 ILE A C 1
ATOM 1804 O O . ILE A 1 236 ? -22.653 5.163 37.417 1.00 85.31 236 ILE A O 1
ATOM 1808 N N . PRO A 1 237 ? -22.334 7.213 36.573 1.00 84.44 237 PRO A N 1
ATOM 1809 C CA . PRO A 1 237 ? -22.664 7.886 37.826 1.00 84.44 237 PRO A CA 1
ATOM 1810 C C . PRO A 1 237 ? -24.179 7.807 38.074 1.00 84.44 237 PRO A C 1
ATOM 1812 O O . PRO A 1 237 ? -24.972 8.185 37.211 1.00 84.44 237 PRO A O 1
ATOM 1815 N N . LEU A 1 238 ? -24.589 7.286 39.233 1.00 85.44 238 LEU A N 1
ATOM 1816 C CA . LEU A 1 238 ? -26.005 7.145 39.607 1.00 85.44 238 LEU A CA 1
ATOM 1817 C C . LEU A 1 238 ? -26.506 8.258 40.528 1.00 85.44 238 LEU A C 1
ATOM 1819 O O . LEU A 1 238 ? -27.696 8.569 40.511 1.00 85.44 238 LEU A O 1
ATOM 1823 N N . ASP A 1 239 ? -25.624 8.794 41.366 1.00 81.19 239 ASP A N 1
ATOM 1824 C CA . ASP A 1 239 ? -25.906 9.836 42.354 1.00 81.19 239 ASP A CA 1
ATOM 1825 C C . ASP A 1 239 ? -24.578 10.497 42.767 1.00 81.19 239 ASP A C 1
ATOM 1827 O O . ASP A 1 239 ? -23.508 10.007 42.389 1.00 81.19 239 ASP A O 1
ATOM 1831 N N . GLU A 1 240 ? -24.622 11.570 43.561 1.00 81.06 240 GLU A N 1
ATOM 1832 C CA . GLU A 1 240 ? -23.414 12.207 44.106 1.00 81.06 240 GLU A CA 1
ATOM 1833 C C . GLU A 1 240 ? -22.553 11.170 44.845 1.00 81.06 240 GLU A C 1
ATOM 1835 O O . GLU A 1 240 ? -22.961 10.579 45.851 1.00 81.06 240 GLU A O 1
ATOM 1840 N N . GLY A 1 241 ? -21.375 10.898 44.289 1.00 85.12 241 GLY A N 1
ATOM 1841 C CA . GLY A 1 241 ? -20.417 9.920 44.791 1.00 85.12 241 GLY A CA 1
ATOM 1842 C C . GLY A 1 241 ? -20.788 8.448 44.687 1.00 85.12 241 GLY A C 1
ATOM 1843 O O . GLY A 1 241 ? -20.158 7.621 45.344 1.00 85.12 241 GLY A O 1
ATOM 1844 N N . VAL A 1 242 ? -21.768 8.094 43.852 1.00 90.12 242 VAL A N 1
ATOM 1845 C CA . VAL A 1 242 ? -22.169 6.702 43.610 1.00 90.12 242 VAL A CA 1
ATOM 1846 C C . VAL A 1 242 ? -21.936 6.334 42.145 1.00 90.12 242 VAL A C 1
ATOM 1848 O O . VAL A 1 242 ? -22.606 6.852 41.251 1.00 90.12 242 VAL A O 1
ATOM 1851 N N . LEU A 1 243 ? -21.022 5.395 41.895 1.00 90.94 243 LEU A N 1
ATOM 1852 C CA . LEU A 1 243 ? -20.692 4.880 40.563 1.00 90.94 243 LEU A CA 1
ATOM 1853 C C . LEU A 1 243 ? -21.270 3.478 40.357 1.00 90.94 243 LEU A C 1
ATOM 1855 O O . LEU A 1 243 ? -21.209 2.646 41.255 1.00 90.94 243 LEU A O 1
ATOM 1859 N N . LEU A 1 244 ? -21.788 3.193 39.164 1.00 90.00 244 LEU A N 1
ATOM 1860 C CA . LEU A 1 244 ? -22.258 1.876 38.737 1.00 90.00 244 LEU A CA 1
ATOM 1861 C C . LEU A 1 244 ? -21.406 1.343 37.590 1.00 90.00 244 LEU A C 1
ATOM 1863 O O . LEU A 1 244 ? -21.191 2.023 36.591 1.00 90.00 244 LEU A O 1
ATOM 1867 N N . VAL A 1 245 ? -21.010 0.082 37.706 1.00 89.81 245 VAL A N 1
ATOM 1868 C CA . VAL A 1 245 ? -20.320 -0.680 36.668 1.00 89.81 245 VAL A CA 1
ATOM 1869 C C . VAL A 1 245 ? -21.193 -1.878 36.298 1.00 89.81 245 VAL A C 1
ATOM 1871 O O . VAL A 1 245 ? -21.171 -2.892 37.005 1.00 89.81 245 VAL A O 1
ATOM 1874 N N . PRO A 1 246 ? -22.004 -1.778 35.231 1.00 85.81 246 PRO A N 1
ATOM 1875 C CA . PRO A 1 246 ? -22.795 -2.889 34.741 1.00 85.81 246 PRO A CA 1
ATOM 1876 C C . PRO A 1 246 ? -21.917 -3.842 33.930 1.00 85.81 246 PRO A C 1
ATOM 1878 O O . PRO A 1 246 ? -21.368 -3.498 32.883 1.00 85.81 246 PRO A O 1
ATOM 1881 N N . LEU A 1 247 ? -21.810 -5.074 34.410 1.00 83.38 247 LEU A N 1
ATOM 1882 C CA . LEU A 1 247 ? -21.060 -6.146 33.779 1.00 83.38 247 LEU A CA 1
ATOM 1883 C C . LEU A 1 247 ? -22.055 -7.036 33.023 1.00 83.38 247 LEU A C 1
ATOM 1885 O O . LEU A 1 247 ? -22.789 -7.831 33.611 1.00 83.38 247 LEU A O 1
ATOM 1889 N N . VAL A 1 248 ? -22.135 -6.850 31.701 1.00 72.19 248 VAL A N 1
ATOM 1890 C CA . VAL A 1 248 ? -23.132 -7.517 30.844 1.00 72.19 248 VAL A CA 1
ATOM 1891 C C . VAL A 1 248 ? -22.466 -8.389 29.782 1.00 72.19 248 VAL A C 1
ATOM 1893 O O . VAL A 1 248 ? -21.598 -7.930 29.036 1.00 72.19 248 VAL A O 1
ATOM 1896 N N . GLY A 1 249 ? -22.925 -9.634 29.658 1.00 70.38 249 GLY A N 1
ATOM 1897 C CA . GLY A 1 249 ? -22.459 -10.586 28.650 1.00 70.38 249 GLY A CA 1
ATOM 1898 C C . GLY A 1 249 ? -21.213 -11.356 29.084 1.00 70.38 249 GLY A C 1
ATOM 1899 O O . GLY A 1 249 ? -20.759 -11.251 30.222 1.00 70.38 249 GLY A O 1
ATOM 1900 N N . ALA A 1 250 ? -20.665 -12.158 28.169 1.00 69.81 250 ALA A N 1
ATOM 1901 C CA . ALA A 1 250 ? -19.416 -12.870 28.413 1.00 69.81 250 ALA A CA 1
ATOM 1902 C C . ALA A 1 250 ? -18.278 -11.858 28.632 1.00 69.81 250 ALA A C 1
ATOM 1904 O O . ALA A 1 250 ? -18.072 -10.949 27.822 1.00 69.81 250 ALA A O 1
ATOM 1905 N N . ILE A 1 251 ? -17.578 -11.996 29.755 1.00 76.00 251 ILE A N 1
ATOM 1906 C CA . ILE A 1 251 ? -16.384 -11.216 30.074 1.00 76.00 251 ILE A CA 1
ATOM 1907 C C . ILE A 1 251 ? -15.188 -12.124 29.842 1.00 76.00 251 ILE A C 1
ATOM 1909 O O . ILE A 1 251 ? -15.121 -13.199 30.427 1.00 76.00 251 ILE A O 1
ATOM 1913 N N . ASP A 1 252 ? -14.270 -11.693 28.987 1.00 78.62 252 ASP A N 1
ATOM 1914 C CA . ASP A 1 252 ? -12.961 -12.316 28.823 1.00 78.62 252 ASP A CA 1
ATOM 1915 C C . ASP A 1 252 ? -11.921 -11.634 29.745 1.00 78.62 252 ASP A C 1
ATOM 1917 O O . ASP A 1 252 ? -12.199 -10.583 30.343 1.00 78.62 252 ASP A O 1
ATOM 1921 N N . PRO A 1 253 ? -10.723 -12.223 29.917 1.00 77.75 253 PRO A N 1
ATOM 1922 C CA . PRO A 1 253 ? -9.683 -11.642 30.762 1.00 77.75 253 PRO A CA 1
ATOM 1923 C C . PRO A 1 253 ? -9.259 -10.222 30.353 1.00 77.75 253 PRO A C 1
ATOM 1925 O O . PRO A 1 253 ? -9.006 -9.396 31.228 1.00 77.75 253 PRO A O 1
ATOM 1928 N N . GLU A 1 254 ? -9.213 -9.914 29.053 1.00 78.12 254 GLU A N 1
ATOM 1929 C CA . GLU A 1 254 ? -8.817 -8.591 28.548 1.00 78.12 254 GLU A CA 1
ATOM 1930 C C . GLU A 1 254 ? -9.832 -7.520 28.971 1.00 78.12 254 GLU A C 1
ATOM 1932 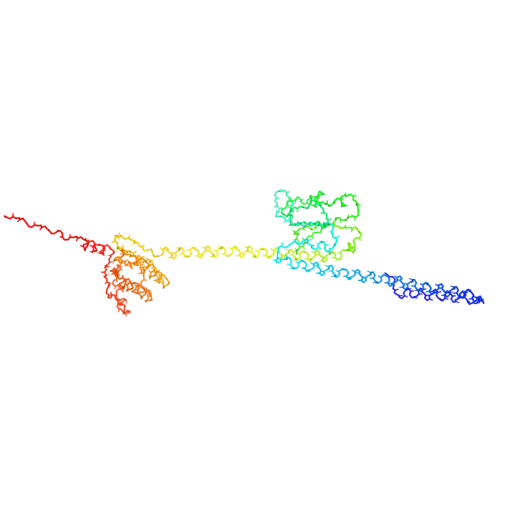O O . GLU A 1 254 ? -9.472 -6.469 29.508 1.00 78.12 254 GLU A O 1
ATOM 1937 N N . ARG A 1 255 ? -11.123 -7.825 28.834 1.00 77.50 255 ARG A N 1
ATOM 1938 C CA . ARG A 1 255 ? -12.218 -6.962 29.266 1.00 77.50 255 ARG A CA 1
ATOM 1939 C C . ARG A 1 255 ? -12.231 -6.788 30.780 1.00 77.50 255 ARG A C 1
ATOM 1941 O O . ARG A 1 255 ? -12.445 -5.671 31.242 1.00 77.50 255 ARG A O 1
ATOM 1948 N N . ALA A 1 256 ? -11.967 -7.841 31.557 1.00 80.06 256 ALA A N 1
ATOM 1949 C CA . ALA A 1 256 ? -11.868 -7.742 33.015 1.00 80.06 256 ALA A CA 1
ATOM 1950 C C . ALA A 1 256 ? -10.713 -6.825 33.466 1.00 80.06 256 ALA A C 1
ATOM 1952 O O . ALA A 1 256 ? -10.878 -6.049 34.409 1.00 80.06 256 ALA A O 1
ATOM 1953 N N . SER A 1 257 ? -9.569 -6.868 32.774 1.00 82.31 257 SER A N 1
ATOM 1954 C CA . SER A 1 257 ? -8.462 -5.929 32.990 1.00 82.31 257 SER A CA 1
ATOM 1955 C C . SER A 1 257 ? -8.840 -4.494 32.628 1.00 82.31 257 SER A C 1
ATOM 1957 O O . SER A 1 257 ? -8.529 -3.579 33.386 1.00 82.31 257 SER A O 1
ATOM 1959 N N . HIS A 1 258 ? -9.570 -4.289 31.530 1.00 83.19 258 HIS A N 1
ATOM 1960 C CA . HIS A 1 258 ? -10.053 -2.958 31.166 1.00 83.19 258 HIS A CA 1
ATOM 1961 C C . HIS A 1 258 ? -11.021 -2.382 32.214 1.00 83.19 258 HIS A C 1
ATOM 1963 O O . HIS A 1 258 ? -10.921 -1.209 32.564 1.00 83.19 258 HIS A O 1
ATOM 1969 N N . VAL A 1 259 ? -11.914 -3.209 32.780 1.00 84.25 259 VAL A N 1
ATOM 1970 C CA . VAL A 1 259 ? -12.802 -2.791 33.882 1.00 84.25 259 VAL A CA 1
ATOM 1971 C C . VAL A 1 259 ? -11.995 -2.262 35.066 1.00 84.25 259 VAL A C 1
ATOM 1973 O O . VAL A 1 259 ? -12.322 -1.203 35.596 1.00 84.25 259 VAL A O 1
ATOM 1976 N N . LEU A 1 260 ? -10.931 -2.969 35.463 1.00 86.56 260 LEU A N 1
ATOM 1977 C CA . LEU A 1 260 ? -10.044 -2.530 36.540 1.00 86.56 260 LEU A CA 1
ATOM 1978 C C . LEU A 1 260 ? -9.475 -1.134 36.256 1.00 86.56 260 LEU A C 1
ATOM 1980 O O . LEU A 1 260 ? -9.577 -0.255 37.106 1.00 86.56 260 LEU A O 1
ATOM 1984 N N . GLU A 1 261 ? -8.902 -0.917 35.070 1.00 87.31 261 GLU A N 1
ATOM 1985 C CA . GLU A 1 261 ? -8.295 0.367 34.696 1.00 87.31 261 GLU A CA 1
ATOM 1986 C C . GLU A 1 261 ? -9.297 1.524 34.753 1.00 87.31 261 GLU A C 1
ATOM 1988 O O . GLU A 1 261 ? -9.011 2.560 35.358 1.00 87.31 261 GLU A O 1
ATOM 1993 N N . VAL A 1 262 ? -10.485 1.341 34.169 1.00 85.38 262 VAL A N 1
ATOM 1994 C CA . VAL A 1 262 ? -11.512 2.391 34.130 1.00 85.38 262 VAL A CA 1
ATOM 1995 C C . VAL A 1 262 ? -12.045 2.684 35.534 1.00 85.38 262 VAL A C 1
ATOM 1997 O O . VAL A 1 262 ? -12.164 3.848 35.910 1.00 85.38 262 VAL A O 1
ATOM 2000 N N . VAL A 1 263 ? -12.310 1.655 36.346 1.00 87.06 263 VAL A N 1
ATOM 2001 C CA . VAL A 1 263 ? -12.791 1.833 37.726 1.00 87.06 263 VAL A CA 1
ATOM 2002 C C . VAL A 1 263 ? -11.774 2.583 38.581 1.00 87.06 263 VAL A C 1
ATOM 2004 O O . VAL A 1 263 ? -12.150 3.508 39.295 1.00 87.06 263 VAL A O 1
ATOM 2007 N N . LEU A 1 264 ? -10.488 2.236 38.496 1.00 87.19 264 LEU A N 1
ATOM 2008 C CA . LEU A 1 264 ? -9.442 2.929 39.253 1.00 87.19 264 LEU A CA 1
ATOM 2009 C C . LEU A 1 264 ? -9.292 4.395 38.827 1.00 87.19 264 LEU A C 1
ATOM 2011 O O . LEU A 1 264 ? -9.095 5.263 39.680 1.00 87.19 264 LEU A O 1
ATOM 2015 N N . ALA A 1 265 ? -9.405 4.680 37.528 1.00 86.69 265 ALA A N 1
ATOM 2016 C CA . ALA A 1 265 ? -9.348 6.043 37.009 1.00 86.69 265 ALA A CA 1
ATOM 2017 C C . ALA A 1 265 ? -10.525 6.899 37.510 1.00 86.69 265 ALA A C 1
ATOM 2019 O O . ALA A 1 265 ? -10.331 8.051 37.897 1.00 86.69 265 ALA A O 1
ATOM 2020 N N . GLU A 1 266 ? -11.733 6.335 37.548 1.00 85.19 266 GLU A N 1
ATOM 2021 C CA . GLU A 1 266 ? -12.935 7.036 38.014 1.00 85.19 266 GLU A CA 1
ATOM 2022 C C . GLU A 1 266 ? -12.958 7.210 39.542 1.00 85.19 266 GLU A C 1
ATOM 2024 O O . GLU A 1 266 ? -13.300 8.288 40.025 1.00 85.19 266 GLU A O 1
ATOM 2029 N N . LEU A 1 267 ? -12.513 6.208 40.310 1.00 85.62 267 LEU A N 1
ATOM 2030 C CA . LEU A 1 267 ? -12.412 6.284 41.777 1.00 85.62 267 LEU A CA 1
ATOM 2031 C C . LEU A 1 267 ? -11.303 7.211 42.280 1.00 85.62 267 LEU A C 1
ATOM 2033 O O . LEU A 1 267 ? -11.322 7.626 43.432 1.00 85.62 267 LEU A O 1
ATOM 2037 N N . SER A 1 268 ? -10.342 7.563 41.425 1.00 81.75 268 SER A N 1
ATOM 2038 C CA . SER A 1 268 ? -9.320 8.561 41.759 1.00 81.75 268 SER A CA 1
ATOM 2039 C C . SER A 1 268 ? -9.887 9.988 41.824 1.00 81.75 268 SER A C 1
ATOM 2041 O O . SER A 1 268 ? -9.176 10.915 42.218 1.00 81.75 268 SER A O 1
ATOM 2043 N N . ARG A 1 269 ? -11.148 10.202 41.416 1.00 78.62 269 ARG A N 1
ATOM 2044 C CA . ARG A 1 269 ? -11.818 11.502 41.523 1.00 78.62 269 ARG A CA 1
ATOM 2045 C C . ARG A 1 269 ? -12.319 11.731 42.959 1.00 78.62 269 ARG A C 1
ATOM 2047 O O . ARG A 1 269 ? -12.852 10.799 43.553 1.00 78.62 269 ARG A O 1
ATOM 2054 N N . PRO A 1 270 ? -12.228 12.966 43.499 1.00 66.19 270 PRO A N 1
ATOM 2055 C CA . PRO A 1 270 ? -12.511 13.250 44.913 1.00 66.19 270 PRO A CA 1
ATOM 2056 C C . PRO A 1 270 ? -13.931 12.912 45.385 1.00 66.19 270 PRO A C 1
ATOM 2058 O O . PRO A 1 270 ? -14.177 12.852 46.583 1.00 66.19 270 PRO A O 1
ATOM 2061 N N . GLU A 1 271 ? -14.869 12.752 44.456 1.00 71.75 271 GLU A N 1
ATOM 2062 C CA . GLU A 1 271 ? -16.295 12.631 44.746 1.00 71.75 271 GLU A CA 1
ATOM 2063 C C . GLU A 1 271 ? -16.757 11.175 44.861 1.00 71.75 271 GLU A C 1
ATOM 2065 O O . GLU A 1 271 ? -17.862 10.951 45.329 1.00 71.75 271 GLU A O 1
ATOM 2070 N N . ALA A 1 272 ? -15.968 10.176 44.448 1.00 80.56 272 ALA A N 1
ATOM 2071 C CA . ALA A 1 272 ? -16.436 8.792 44.359 1.00 80.56 272 ALA A CA 1
ATOM 2072 C C . ALA A 1 272 ? -16.320 8.030 45.695 1.00 80.56 272 ALA A C 1
ATOM 2074 O O . ALA A 1 272 ? -15.254 7.545 46.064 1.00 80.56 272 ALA A O 1
ATOM 2075 N N . GLU A 1 273 ? -17.441 7.877 46.400 1.00 87.62 273 GLU A N 1
ATOM 2076 C CA . GLU A 1 273 ? -17.514 7.224 47.716 1.00 87.62 273 GLU A CA 1
ATOM 2077 C C . GLU A 1 273 ? -17.961 5.758 47.633 1.00 87.62 273 GLU A C 1
ATOM 2079 O O . GLU A 1 273 ? -17.563 4.936 48.456 1.00 87.62 273 GLU A O 1
ATOM 2084 N N . VAL A 1 274 ? -18.810 5.421 46.656 1.00 91.75 274 VAL A N 1
ATOM 2085 C CA . VAL A 1 274 ? -19.456 4.107 46.539 1.00 91.75 274 VAL A CA 1
ATOM 2086 C C . VAL A 1 274 ? -19.324 3.563 45.120 1.00 91.75 274 VAL A C 1
ATOM 2088 O O . VAL A 1 274 ? -19.694 4.227 44.151 1.00 91.75 274 VAL A O 1
ATOM 2091 N N . LEU A 1 275 ? -18.876 2.313 45.001 1.00 92.88 275 LEU A N 1
ATOM 2092 C CA . LEU A 1 275 ? -18.825 1.552 43.755 1.00 92.88 275 LEU A CA 1
ATOM 2093 C C . LEU A 1 275 ? -19.853 0.415 43.779 1.00 92.88 275 LEU A C 1
ATOM 2095 O O . LEU A 1 275 ? -19.722 -0.540 44.541 1.00 92.88 275 LEU A O 1
ATOM 2099 N N . LEU A 1 276 ? -20.840 0.472 42.891 1.00 92.81 276 LEU A N 1
ATOM 2100 C CA . LEU A 1 276 ? -21.782 -0.608 42.611 1.00 92.81 276 LEU A CA 1
ATOM 2101 C C . LEU A 1 276 ? -21.277 -1.433 41.425 1.00 92.81 276 LEU A C 1
ATOM 2103 O O . LEU A 1 276 ? -21.175 -0.929 40.310 1.00 92.81 276 LEU A O 1
ATOM 2107 N N . MET A 1 277 ? -21.009 -2.715 41.640 1.00 91.38 277 MET A N 1
ATOM 2108 C CA . MET A 1 277 ? -20.670 -3.665 40.580 1.00 91.38 277 MET A CA 1
ATOM 2109 C C . MET A 1 277 ? -21.873 -4.568 40.309 1.00 91.38 277 MET A C 1
ATOM 2111 O O . MET A 1 277 ? -22.221 -5.400 41.149 1.00 91.38 277 MET A O 1
ATOM 2115 N N . ASP A 1 278 ? -22.515 -4.412 39.150 1.00 89.44 278 ASP A N 1
ATOM 2116 C CA . ASP A 1 278 ? -23.656 -5.242 38.757 1.00 89.44 278 ASP A CA 1
ATOM 2117 C C . ASP A 1 278 ? -23.199 -6.421 37.908 1.00 89.44 278 ASP A C 1
ATOM 2119 O O . ASP A 1 278 ? -22.875 -6.269 36.734 1.00 89.44 278 ASP A O 1
ATOM 2123 N N . ILE A 1 279 ? -23.186 -7.604 38.523 1.00 86.69 279 ILE A N 1
ATOM 2124 C CA . ILE A 1 279 ? -22.782 -8.867 37.899 1.00 86.69 279 ILE A CA 1
ATOM 2125 C C . ILE A 1 279 ? -23.971 -9.703 37.410 1.00 86.69 279 ILE A C 1
ATOM 2127 O O . ILE A 1 279 ? -23.792 -10.863 37.034 1.00 86.69 279 ILE A O 1
ATOM 2131 N N . THR A 1 280 ? -25.189 -9.146 37.396 1.00 82.69 280 THR A N 1
ATOM 2132 C CA . THR A 1 280 ? -26.411 -9.880 37.019 1.00 82.69 280 THR A CA 1
ATOM 2133 C C . THR A 1 280 ? -26.294 -10.505 35.623 1.00 82.69 280 THR A C 1
ATOM 2135 O O . THR A 1 280 ? -26.766 -11.620 35.396 1.00 82.69 280 THR A O 1
ATOM 2138 N N . GLY A 1 281 ? -25.643 -9.799 34.693 1.00 77.62 281 GLY A N 1
ATOM 2139 C CA . GLY A 1 281 ? -25.483 -10.201 33.295 1.00 77.62 281 GLY A CA 1
ATOM 2140 C C . GLY A 1 281 ? -24.243 -11.043 32.991 1.00 77.62 281 GLY A C 1
ATOM 2141 O O . GLY A 1 281 ? -24.017 -11.332 31.815 1.00 77.62 281 GLY A O 1
ATOM 2142 N N . VAL A 1 282 ? -23.445 -11.426 33.997 1.00 78.62 282 VAL A N 1
ATOM 2143 C CA . VAL A 1 282 ? -22.199 -12.183 33.800 1.00 78.62 282 VAL A CA 1
ATOM 2144 C C . VAL A 1 282 ? -22.456 -13.688 33.969 1.00 78.62 282 VAL A C 1
ATOM 2146 O O . VAL A 1 282 ? -22.844 -14.144 35.054 1.00 78.62 282 VAL A O 1
ATOM 2149 N N . PRO A 1 283 ? -22.252 -14.504 32.919 1.00 73.38 283 PRO A N 1
ATOM 2150 C CA . PRO A 1 283 ? -22.170 -15.948 33.064 1.00 73.38 283 PRO A CA 1
ATOM 2151 C C . PRO A 1 283 ? -20.800 -16.299 33.657 1.00 73.38 283 PRO A C 1
ATOM 2153 O O . PRO A 1 283 ? -19.774 -16.189 32.990 1.00 73.38 283 PRO A O 1
ATOM 2156 N N . PHE A 1 284 ? -20.771 -16.697 34.926 1.00 67.31 284 PHE A N 1
ATOM 2157 C CA . PHE A 1 284 ? -19.547 -17.159 35.573 1.00 67.31 284 PHE A CA 1
ATOM 2158 C C . PHE A 1 284 ? -19.272 -18.600 35.131 1.00 67.31 284 PHE A C 1
ATOM 2160 O O . PHE A 1 284 ? -19.928 -19.529 35.582 1.00 67.31 284 PHE A O 1
ATOM 2167 N N . ALA A 1 285 ? -18.358 -18.763 34.177 1.00 58.88 285 ALA A N 1
ATOM 2168 C CA . ALA A 1 285 ? -17.843 -20.065 33.741 1.00 58.88 285 ALA A CA 1
ATOM 2169 C C . ALA A 1 285 ? -16.313 -20.170 33.903 1.00 58.88 285 ALA A C 1
ATOM 2171 O O . ALA A 1 285 ? -15.757 -21.257 33.777 1.00 58.88 285 ALA A O 1
ATOM 2172 N N . ASP A 1 286 ? -15.638 -19.049 34.188 1.00 69.88 286 ASP A N 1
ATOM 2173 C CA . ASP A 1 286 ? -14.180 -18.921 34.196 1.00 69.88 286 ASP A CA 1
ATOM 2174 C C . ASP A 1 286 ? -13.677 -18.312 35.520 1.00 69.88 286 ASP A C 1
ATOM 2176 O O . ASP A 1 286 ? -14.046 -17.198 35.912 1.00 69.88 286 ASP A O 1
ATOM 2180 N N . VAL A 1 287 ? -12.797 -19.052 36.199 1.00 72.06 287 VAL A N 1
ATOM 2181 C CA . VAL A 1 287 ? -12.137 -18.672 37.458 1.00 72.06 287 VAL A CA 1
ATOM 2182 C C . VAL A 1 287 ? -11.325 -17.381 37.306 1.00 72.06 287 VAL A C 1
ATOM 2184 O O . VAL A 1 287 ? -11.274 -16.561 38.227 1.00 72.06 287 VAL A O 1
ATOM 2187 N N . GLN A 1 288 ? -10.710 -17.163 36.142 1.00 74.75 288 GLN A N 1
ATOM 2188 C CA . GLN A 1 288 ? -9.833 -16.024 35.879 1.00 74.75 288 GLN A CA 1
ATOM 2189 C C . GLN A 1 288 ? -10.608 -14.699 35.824 1.00 74.75 288 GLN A C 1
ATOM 2191 O O . GLN A 1 288 ? -10.111 -13.658 36.270 1.00 74.75 288 GLN A O 1
ATOM 2196 N N . VAL A 1 289 ? -11.860 -14.740 35.363 1.00 76.69 289 VAL A N 1
ATOM 2197 C CA . VAL A 1 289 ? -12.759 -13.578 35.337 1.00 76.69 289 VAL A CA 1
ATOM 2198 C C . VAL A 1 289 ? -13.177 -13.203 36.758 1.00 76.69 289 VAL A C 1
ATOM 2200 O O . VAL A 1 289 ? -13.069 -12.041 37.152 1.00 76.69 289 VAL A O 1
ATOM 2203 N N . ALA A 1 290 ? -13.577 -14.188 37.567 1.00 78.56 290 ALA A N 1
ATOM 2204 C CA . ALA A 1 290 ? -13.973 -13.971 38.957 1.00 78.56 290 ALA A CA 1
ATOM 2205 C C . ALA A 1 290 ? -12.821 -13.400 39.810 1.00 78.56 290 ALA A C 1
ATOM 2207 O O . ALA A 1 290 ? -13.018 -12.446 40.572 1.00 78.56 290 ALA A O 1
ATOM 2208 N N . ALA A 1 291 ? -11.599 -13.910 39.624 1.00 80.06 291 ALA A N 1
ATOM 2209 C CA . ALA A 1 291 ? -10.397 -13.374 40.262 1.00 80.06 291 ALA A CA 1
ATOM 2210 C C . ALA A 1 291 ? -10.126 -11.910 39.868 1.00 80.06 291 ALA A C 1
ATOM 2212 O O . ALA A 1 291 ? -9.820 -11.081 40.728 1.00 80.06 291 ALA A O 1
ATOM 2213 N N . SER A 1 292 ? -10.284 -11.566 38.588 1.00 81.50 292 SER A N 1
ATOM 2214 C CA . SER A 1 292 ? -10.053 -10.204 38.087 1.00 81.50 292 SER A CA 1
ATOM 2215 C C . SER A 1 292 ? -11.093 -9.202 38.604 1.00 81.50 292 SER A C 1
ATOM 2217 O O . SER A 1 292 ? -10.740 -8.093 39.016 1.00 81.50 292 SER A O 1
ATOM 2219 N N . LEU A 1 293 ? -12.368 -9.596 38.675 1.00 82.75 293 LEU A N 1
ATOM 2220 C CA . LEU A 1 293 ? -13.423 -8.763 39.263 1.00 82.75 293 LEU A CA 1
ATOM 2221 C C . LEU A 1 293 ? -13.209 -8.557 40.766 1.00 82.75 293 LEU A C 1
ATOM 2223 O O . LEU A 1 293 ? -13.331 -7.439 41.263 1.00 82.75 293 LEU A O 1
ATOM 2227 N N . THR A 1 294 ? -12.792 -9.605 41.477 1.00 85.69 294 THR A N 1
ATOM 2228 C CA . THR A 1 294 ? -12.442 -9.514 42.903 1.00 85.69 294 THR A CA 1
ATOM 2229 C C . THR A 1 294 ? -11.246 -8.588 43.121 1.00 85.69 294 THR A C 1
ATOM 2231 O O . THR A 1 294 ? -11.249 -7.777 44.046 1.00 85.69 294 THR A O 1
ATOM 2234 N N . LYS A 1 295 ? -10.230 -8.655 42.250 1.00 87.19 295 LYS A N 1
ATOM 2235 C CA . LYS A 1 295 ? -9.087 -7.733 42.276 1.00 87.19 295 LYS A CA 1
ATOM 2236 C C . LYS A 1 295 ? -9.535 -6.283 42.088 1.00 87.19 295 LYS A C 1
ATOM 2238 O O . LYS A 1 295 ? -9.051 -5.416 42.808 1.00 87.19 295 LYS A O 1
ATOM 2243 N N . THR A 1 296 ? -10.482 -6.039 41.183 1.00 88.38 296 THR A N 1
ATOM 2244 C CA . THR A 1 296 ? -11.089 -4.715 40.968 1.00 88.38 296 THR A CA 1
ATOM 2245 C C . THR A 1 296 ? -11.797 -4.208 42.215 1.00 88.38 296 THR A C 1
ATOM 2247 O O . THR A 1 296 ? -11.484 -3.119 42.690 1.00 88.38 296 THR A O 1
ATOM 2250 N N . ALA A 1 297 ? -12.668 -5.024 42.806 1.00 89.19 297 ALA A N 1
ATOM 2251 C CA . ALA A 1 297 ? -13.364 -4.680 44.039 1.00 89.19 297 ALA A CA 1
ATOM 2252 C C . ALA A 1 297 ? -12.389 -4.392 45.198 1.00 89.19 297 ALA A C 1
ATOM 2254 O O . ALA A 1 297 ? -12.522 -3.393 45.894 1.00 89.19 297 ALA A O 1
ATOM 2255 N N . ARG A 1 298 ? -11.348 -5.211 45.382 1.00 89.00 298 ARG A N 1
ATOM 2256 C CA . ARG A 1 298 ? -10.332 -4.972 46.421 1.00 89.00 298 ARG A CA 1
ATOM 2257 C C . ARG A 1 298 ? -9.538 -3.694 46.186 1.00 89.00 298 ARG A C 1
ATOM 2259 O O . ARG A 1 298 ? -9.284 -2.957 47.131 1.00 89.00 298 ARG A O 1
ATOM 2266 N N . ALA A 1 299 ? -9.143 -3.430 44.944 1.00 89.56 299 ALA A N 1
ATOM 2267 C CA . ALA A 1 299 ? -8.416 -2.215 44.612 1.00 89.56 299 ALA A CA 1
ATOM 2268 C C . ALA A 1 299 ? -9.278 -0.963 44.860 1.00 89.56 299 ALA A C 1
ATOM 2270 O O . ALA A 1 299 ? -8.775 0.016 45.399 1.00 89.56 299 ALA A O 1
ATOM 2271 N N . ALA A 1 300 ? -10.582 -1.029 44.579 1.00 89.94 300 ALA A N 1
ATOM 2272 C CA . ALA A 1 300 ? -11.534 0.022 44.928 1.00 89.94 300 ALA A CA 1
ATOM 2273 C C . ALA A 1 300 ? -11.648 0.250 46.449 1.00 89.94 300 ALA A C 1
ATOM 2275 O O . ALA A 1 300 ? -11.586 1.394 46.895 1.00 89.94 300 ALA A O 1
ATOM 2276 N N . VAL A 1 301 ? -11.716 -0.819 47.255 1.00 89.44 301 VAL A N 1
ATOM 2277 C CA . VAL A 1 301 ? -11.686 -0.713 48.730 1.00 89.44 301 VAL A CA 1
ATOM 2278 C C . VAL A 1 301 ? -10.391 -0.054 49.219 1.00 89.44 301 VAL A C 1
ATOM 2280 O O . VAL A 1 301 ? -10.427 0.788 50.112 1.00 89.44 301 VAL A O 1
ATOM 2283 N N . LEU A 1 302 ? -9.243 -0.393 48.622 1.00 88.56 302 LEU A N 1
ATOM 2284 C CA . LEU A 1 302 ? -7.951 0.221 48.962 1.00 88.56 302 LEU A CA 1
ATOM 2285 C C . LEU A 1 302 ? -7.883 1.716 48.615 1.00 88.56 302 LEU A C 1
ATOM 2287 O O . LEU A 1 302 ? -7.144 2.449 49.267 1.00 88.56 302 LEU A O 1
ATOM 2291 N N . LEU A 1 303 ? -8.655 2.167 47.624 1.00 88.81 303 LEU A N 1
ATOM 2292 C CA . LEU A 1 303 ? -8.823 3.585 47.291 1.00 88.81 303 LEU A CA 1
ATOM 2293 C C . LEU A 1 303 ? -9.849 4.301 48.189 1.00 88.81 303 LEU A C 1
ATOM 2295 O O . LEU A 1 303 ? -10.073 5.494 48.016 1.00 88.81 303 LEU A O 1
ATOM 2299 N N . GLY A 1 304 ? -10.441 3.605 49.164 1.00 86.88 304 GLY A N 1
ATOM 2300 C CA . GLY A 1 304 ? -11.372 4.183 50.135 1.00 86.88 304 GLY A CA 1
ATOM 2301 C C . GLY A 1 304 ? -12.841 4.155 49.713 1.00 86.88 304 GLY A C 1
ATOM 2302 O O . GLY A 1 304 ? -13.671 4.711 50.428 1.00 86.88 304 GLY A O 1
ATOM 2303 N N . ALA A 1 305 ? -13.180 3.497 48.602 1.00 91.06 305 ALA A N 1
ATOM 2304 C CA . ALA A 1 305 ? -14.564 3.365 48.159 1.00 91.06 305 ALA A CA 1
ATOM 2305 C C . ALA A 1 305 ? -15.291 2.213 48.879 1.00 91.06 305 ALA A C 1
ATOM 2307 O O . ALA A 1 305 ? -14.754 1.110 49.022 1.00 91.06 305 ALA A O 1
ATOM 2308 N N . GLU A 1 306 ? -16.550 2.427 49.272 1.00 92.06 306 GLU A N 1
ATOM 2309 C CA . GLU A 1 306 ? -17.452 1.342 49.672 1.00 92.06 306 GLU A CA 1
ATOM 2310 C C . GLU A 1 306 ? -17.830 0.531 48.427 1.00 92.06 306 GLU A C 1
ATOM 2312 O O . GLU A 1 306 ? -18.455 1.048 47.501 1.00 92.06 306 GLU A O 1
ATOM 2317 N N . VAL A 1 307 ? -17.482 -0.757 48.400 1.00 93.25 307 VAL A N 1
ATOM 2318 C CA . VAL A 1 307 ? -17.814 -1.629 47.267 1.00 93.25 307 VAL A CA 1
ATOM 2319 C C . VAL A 1 307 ? -19.055 -2.457 47.560 1.00 93.25 307 VAL A C 1
ATOM 2321 O O . VAL A 1 307 ? -19.128 -3.205 48.540 1.00 93.25 307 VAL A O 1
ATOM 2324 N N . ILE A 1 308 ? -20.027 -2.351 46.659 1.00 93.06 308 ILE A N 1
ATOM 2325 C CA . ILE A 1 308 ? -21.287 -3.074 46.697 1.00 93.06 308 ILE A CA 1
ATOM 2326 C C . ILE A 1 308 ? -21.409 -3.935 45.441 1.00 93.06 308 ILE A C 1
ATOM 2328 O O . ILE A 1 308 ? -21.478 -3.417 44.330 1.00 93.06 308 ILE A O 1
ATOM 2332 N N . VAL A 1 309 ? -21.502 -5.252 45.603 1.00 91.19 309 VAL A N 1
ATOM 2333 C CA . VAL A 1 309 ? -21.746 -6.176 44.486 1.00 91.19 309 VAL A CA 1
ATOM 2334 C C . VAL A 1 309 ? -23.227 -6.538 44.451 1.00 91.19 309 VAL A C 1
ATOM 2336 O O . VAL A 1 309 ? -23.811 -6.933 45.466 1.00 91.19 309 VAL A O 1
ATOM 2339 N N . VAL A 1 310 ? -23.846 -6.408 43.279 1.00 90.88 310 VAL A N 1
ATOM 2340 C CA . VAL A 1 310 ? -25.266 -6.704 43.062 1.00 90.88 310 VAL A CA 1
ATOM 2341 C C . VAL A 1 310 ? -25.452 -7.791 42.011 1.00 90.88 310 VAL A C 1
ATOM 2343 O O . VAL A 1 310 ? -24.638 -7.929 41.102 1.00 90.88 310 VAL A O 1
ATOM 2346 N N . GLY A 1 311 ? -26.523 -8.578 42.130 1.00 86.88 311 GLY A N 1
ATOM 2347 C CA . GLY A 1 311 ? -26.830 -9.630 41.153 1.00 86.88 311 GLY A CA 1
ATOM 2348 C C . GLY A 1 311 ? -26.129 -10.964 41.413 1.00 86.88 311 GLY A C 1
ATOM 2349 O O . GLY A 1 311 ? -26.053 -11.811 40.521 1.00 86.88 311 GLY A O 1
ATOM 2350 N N . MET A 1 312 ? -25.621 -11.184 42.632 1.00 84.25 312 MET A N 1
ATOM 2351 C CA . MET A 1 312 ? -25.017 -12.461 43.012 1.00 84.25 312 MET A CA 1
ATOM 2352 C C . MET A 1 312 ? -26.090 -13.550 43.143 1.00 84.25 312 MET A C 1
ATOM 2354 O O . MET A 1 312 ? -26.913 -13.540 44.059 1.00 84.25 312 MET A O 1
ATOM 2358 N N . ARG A 1 313 ? -26.073 -14.511 42.216 1.00 81.12 313 ARG A N 1
ATOM 2359 C CA . ARG A 1 313 ? -26.954 -15.689 42.238 1.00 81.12 313 ARG A CA 1
ATOM 2360 C C . ARG A 1 313 ? -26.407 -16.753 43.206 1.00 81.12 313 ARG A C 1
ATOM 2362 O O . ARG A 1 313 ? -25.187 -16.865 43.323 1.00 81.12 313 ARG A O 1
ATOM 2369 N N . PRO A 1 314 ? -27.257 -17.592 43.837 1.00 81.81 314 PRO A N 1
ATOM 2370 C CA . PRO A 1 314 ? -26.804 -18.623 44.781 1.00 81.81 314 PRO A CA 1
ATOM 2371 C C . PRO A 1 314 ? -25.732 -19.566 44.216 1.00 81.81 314 PRO A C 1
ATOM 2373 O O . PRO A 1 314 ? -24.759 -19.870 44.898 1.00 81.81 314 PRO A O 1
ATOM 2376 N N . GLN A 1 315 ? -25.876 -19.968 42.951 1.00 78.25 315 GLN A N 1
ATOM 2377 C CA . GLN A 1 315 ? -24.905 -20.818 42.258 1.00 78.25 315 GLN A CA 1
ATOM 2378 C C . GLN A 1 315 ? -23.518 -20.156 42.157 1.00 78.25 315 GLN A C 1
ATOM 2380 O O . GLN A 1 315 ? -22.511 -20.787 42.454 1.00 78.25 315 GLN A O 1
ATOM 2385 N N . VAL A 1 316 ? -23.473 -18.861 41.830 1.00 76.56 316 VAL A N 1
ATOM 2386 C CA . VAL A 1 316 ? -22.223 -18.090 41.721 1.00 76.56 316 VAL A CA 1
ATOM 2387 C C . VAL A 1 316 ? -21.557 -17.940 43.090 1.00 76.56 316 VAL A C 1
ATOM 2389 O O . VAL A 1 316 ? -20.346 -18.081 43.211 1.00 76.56 316 VAL A O 1
ATOM 2392 N N . ALA A 1 317 ? -22.341 -17.703 44.146 1.00 79.62 317 ALA A N 1
ATOM 2393 C CA . ALA A 1 317 ? -21.813 -17.641 45.508 1.00 79.62 317 ALA A CA 1
ATOM 2394 C C . ALA A 1 317 ? -21.173 -18.977 45.939 1.00 79.62 317 ALA A C 1
ATOM 2396 O O . ALA A 1 317 ? -20.126 -18.992 46.593 1.00 79.62 317 ALA A O 1
ATOM 2397 N N . GLN A 1 318 ? -21.774 -20.104 45.539 1.00 81.00 318 GLN A N 1
ATOM 2398 C CA . GLN A 1 318 ? -21.229 -21.435 45.795 1.00 81.00 318 GLN A CA 1
ATOM 2399 C C . GLN A 1 318 ? -19.908 -21.662 45.045 1.00 81.00 318 GLN A C 1
ATOM 2401 O O . GLN A 1 318 ? -18.947 -22.135 45.648 1.00 81.00 318 GLN A O 1
ATOM 2406 N N . GLU A 1 319 ? -19.835 -21.271 43.772 1.00 76.44 319 GLU A N 1
ATOM 2407 C CA . GLU A 1 319 ? -18.608 -21.330 42.966 1.00 76.44 319 GLU A CA 1
ATOM 2408 C C . GLU A 1 319 ? -17.494 -20.460 43.568 1.00 76.44 319 GLU A C 1
ATOM 2410 O O . GLU A 1 319 ? -16.373 -20.930 43.742 1.00 76.44 319 GLU A O 1
ATOM 2415 N N . PHE A 1 320 ? -17.794 -19.229 43.990 1.00 78.88 320 PHE A N 1
ATOM 2416 C CA . PHE A 1 320 ? -16.815 -18.337 44.629 1.00 78.88 320 PHE A CA 1
ATOM 2417 C C . PHE A 1 320 ? -16.256 -18.932 45.926 1.00 78.88 320 PHE A C 1
ATOM 2419 O O . PHE A 1 320 ? -15.056 -18.841 46.186 1.00 78.88 320 PHE A O 1
ATOM 2426 N N . THR A 1 321 ? -17.114 -19.597 46.706 1.00 80.94 321 THR A N 1
ATOM 2427 C CA . THR A 1 321 ? -16.708 -20.296 47.932 1.00 80.94 321 THR A CA 1
ATOM 2428 C C . THR A 1 321 ? -15.799 -21.487 47.619 1.00 80.94 321 THR A C 1
ATOM 2430 O O . THR A 1 321 ? -14.780 -21.671 48.282 1.00 80.94 321 THR A O 1
ATOM 2433 N N . GLN A 1 322 ? -16.124 -22.282 46.592 1.00 80.25 322 GLN A N 1
ATOM 2434 C CA . GLN A 1 322 ? -15.297 -23.419 46.159 1.00 80.25 322 GLN A CA 1
ATOM 2435 C C . GLN A 1 322 ? -13.929 -22.979 45.626 1.00 80.25 322 GLN A C 1
ATOM 2437 O O . GLN A 1 322 ? -12.933 -23.664 45.846 1.00 80.25 322 GLN A O 1
ATOM 2442 N N . LEU A 1 323 ? -13.877 -21.830 44.953 1.00 76.56 323 LEU A N 1
ATOM 2443 C CA . LEU A 1 323 ? -12.658 -21.255 44.385 1.00 76.56 323 LEU A CA 1
ATOM 2444 C C . LEU A 1 323 ? -11.799 -20.501 45.413 1.00 76.56 323 LEU A C 1
ATOM 2446 O O . LEU A 1 323 ? -10.726 -20.012 45.065 1.00 76.56 323 LEU A O 1
ATOM 2450 N N . GLY A 1 324 ? -12.249 -20.393 46.669 1.00 77.94 324 GLY A N 1
ATOM 2451 C CA . GLY A 1 324 ? -11.529 -19.672 47.721 1.00 77.94 324 GLY A CA 1
ATOM 2452 C C . GLY A 1 324 ? -11.457 -18.161 47.483 1.00 77.94 324 GLY A C 1
ATOM 2453 O O . GLY A 1 324 ? -10.522 -17.507 47.946 1.00 77.94 324 GLY A O 1
ATOM 2454 N N . ILE A 1 325 ? -12.416 -17.600 46.741 1.00 81.00 325 ILE A N 1
ATOM 2455 C CA . ILE A 1 325 ? -12.491 -16.162 46.484 1.00 81.00 325 ILE A CA 1
ATOM 2456 C C . ILE A 1 325 ? -12.989 -15.467 47.750 1.00 81.00 325 ILE A C 1
ATOM 2458 O O . ILE A 1 325 ? -14.115 -15.682 48.197 1.00 81.00 325 ILE A O 1
ATOM 2462 N N . ASP A 1 326 ? -12.150 -14.602 48.312 1.00 77.38 326 ASP A N 1
ATOM 2463 C CA . ASP A 1 326 ? -12.478 -13.844 49.513 1.00 77.38 326 ASP A CA 1
ATOM 2464 C C . ASP A 1 326 ? -13.069 -12.465 49.168 1.00 77.38 326 ASP A C 1
ATOM 2466 O O . ASP A 1 326 ? -12.405 -11.589 48.602 1.00 77.38 326 ASP A O 1
ATOM 2470 N N . LEU A 1 327 ? -14.342 -12.309 49.539 1.00 77.69 327 LEU A N 1
ATOM 2471 C CA . LEU A 1 327 ? -15.173 -11.119 49.349 1.00 77.69 327 LEU A CA 1
ATOM 2472 C C . LEU A 1 327 ? -15.221 -10.225 50.603 1.00 77.69 327 LEU A C 1
ATOM 2474 O O . LEU A 1 327 ? -16.103 -9.371 50.718 1.00 77.69 327 LEU A O 1
ATOM 2478 N N . ALA A 1 328 ? -14.316 -10.419 51.567 1.00 79.50 328 ALA A N 1
ATOM 2479 C CA . ALA A 1 328 ? -14.242 -9.579 52.755 1.00 79.50 328 ALA A CA 1
ATOM 2480 C C . ALA A 1 328 ? -14.116 -8.089 52.390 1.00 79.50 328 ALA A C 1
ATOM 2482 O O . ALA A 1 328 ? -13.379 -7.701 51.483 1.00 79.50 328 ALA A O 1
ATOM 2483 N N . GLY A 1 329 ? -14.856 -7.249 53.119 1.00 81.19 329 GLY A N 1
ATOM 2484 C CA . GLY A 1 329 ? -14.908 -5.803 52.882 1.00 81.19 329 GLY A CA 1
ATOM 2485 C C . GLY A 1 329 ? -15.881 -5.364 51.781 1.00 81.19 329 GLY A C 1
ATOM 2486 O O . GLY A 1 329 ? -15.985 -4.169 51.527 1.00 81.19 329 GLY A O 1
ATOM 2487 N N . MET A 1 330 ? -16.614 -6.293 51.157 1.00 89.56 330 MET A N 1
ATOM 2488 C CA . MET A 1 330 ? -17.641 -5.991 50.153 1.00 89.56 330 MET A CA 1
ATOM 2489 C C . MET A 1 330 ? -19.041 -6.227 50.724 1.00 89.56 330 MET A C 1
ATOM 2491 O O . MET A 1 330 ? -19.270 -7.186 51.465 1.00 89.56 330 MET A O 1
ATOM 2495 N N . THR A 1 331 ? -20.005 -5.386 50.344 1.00 90.56 331 THR A N 1
ATOM 2496 C CA . THR A 1 331 ? -21.419 -5.611 50.679 1.00 90.56 331 THR A CA 1
ATOM 2497 C C . THR A 1 331 ? -22.138 -6.266 49.504 1.00 90.56 331 THR A C 1
ATOM 2499 O O . THR A 1 331 ? -22.003 -5.827 48.365 1.00 90.56 331 THR A O 1
ATOM 2502 N N . LEU A 1 332 ? -22.935 -7.301 49.769 1.00 89.75 332 LEU A N 1
ATOM 2503 C CA . LEU A 1 332 ? -23.661 -8.046 48.739 1.00 89.75 332 LEU A CA 1
ATOM 2504 C C . LEU A 1 332 ? -25.158 -7.740 48.798 1.00 89.75 332 LEU A C 1
ATOM 2506 O O . LEU A 1 332 ? -25.764 -7.796 49.869 1.00 89.75 332 LEU A O 1
ATOM 2510 N N . TYR A 1 333 ? -25.769 -7.487 47.641 1.00 91.00 333 TYR A N 1
ATOM 2511 C CA . TYR A 1 333 ? -27.224 -7.411 47.509 1.00 91.00 333 TYR A CA 1
ATOM 2512 C C . TYR A 1 333 ? -27.726 -8.280 46.350 1.00 91.00 333 TYR A C 1
ATOM 2514 O O . TYR A 1 333 ? -27.071 -8.386 45.312 1.00 91.00 333 TYR A O 1
ATOM 2522 N N . PRO A 1 334 ? -28.927 -8.869 46.468 1.00 86.56 334 PRO A N 1
ATOM 2523 C CA . PRO A 1 334 ? -29.485 -9.692 45.399 1.00 86.56 334 PRO A CA 1
ATOM 2524 C C . PRO A 1 334 ? -29.834 -8.875 44.148 1.00 86.56 334 PRO A C 1
ATOM 2526 O O . PRO A 1 334 ? -29.807 -9.409 43.046 1.00 86.56 334 PRO A O 1
ATOM 2529 N N . THR A 1 335 ? -30.158 -7.584 44.294 1.00 88.88 335 THR A N 1
ATOM 2530 C CA . THR A 1 335 ? -30.553 -6.712 43.174 1.00 88.88 335 THR A CA 1
ATOM 2531 C C . THR A 1 335 ? -30.008 -5.295 43.333 1.00 88.88 335 THR A C 1
ATOM 2533 O O . THR A 1 335 ? -29.855 -4.804 44.460 1.00 88.88 335 THR A O 1
ATOM 2536 N N . LEU A 1 336 ? -29.811 -4.594 42.211 1.00 90.25 336 LEU A N 1
ATOM 2537 C CA . LEU A 1 336 ? -29.447 -3.174 42.204 1.00 90.25 336 LEU A CA 1
ATOM 2538 C C . LEU A 1 336 ? -30.455 -2.318 42.996 1.00 90.25 336 LEU A C 1
ATOM 2540 O O . LEU A 1 336 ? -30.065 -1.464 43.789 1.00 90.25 336 LEU A O 1
ATOM 2544 N N . GLY A 1 337 ? -31.756 -2.605 42.869 1.00 89.12 337 GLY A N 1
ATOM 2545 C CA . GLY A 1 337 ? -32.817 -1.905 43.603 1.00 89.12 337 GLY A CA 1
ATOM 2546 C C . GLY A 1 337 ? -32.692 -2.021 45.127 1.00 89.12 337 GLY A C 1
ATOM 2547 O O . GLY A 1 337 ? -32.867 -1.031 45.844 1.00 89.12 337 GLY A O 1
ATOM 2548 N N . SER A 1 338 ? -32.337 -3.206 45.639 1.00 91.00 338 SER A N 1
ATOM 2549 C CA . SER A 1 338 ? -32.092 -3.401 47.076 1.00 91.00 338 SER A CA 1
ATOM 2550 C C . SER A 1 338 ? -30.848 -2.662 47.579 1.00 91.00 338 SER A C 1
ATOM 2552 O O . SER A 1 338 ? -30.900 -2.077 48.664 1.00 91.00 338 SER A O 1
ATOM 2554 N N . ALA A 1 339 ? -29.780 -2.605 46.776 1.00 92.00 339 ALA A N 1
ATOM 2555 C CA . ALA A 1 339 ? -28.578 -1.841 47.103 1.00 92.00 339 ALA A CA 1
ATOM 2556 C C . ALA A 1 339 ? -28.873 -0.335 47.176 1.00 92.00 339 ALA A C 1
ATOM 2558 O O . ALA A 1 339 ? -28.601 0.304 48.193 1.00 92.00 339 ALA A O 1
ATOM 2559 N N . LEU A 1 340 ? -29.537 0.215 46.153 1.00 90.44 340 LEU A N 1
ATOM 2560 C CA . LEU A 1 340 ? -29.916 1.631 46.104 1.00 90.44 340 LEU A CA 1
ATOM 2561 C C . LEU A 1 340 ? -30.867 2.022 47.239 1.00 90.44 340 LEU A C 1
ATOM 2563 O O . LEU A 1 340 ? -30.721 3.085 47.838 1.00 90.44 340 LEU A O 1
ATOM 2567 N N . SER A 1 341 ? -31.819 1.155 47.590 1.00 90.75 341 SER A N 1
ATOM 2568 C CA . SER A 1 341 ? -32.727 1.394 48.721 1.00 90.75 341 SER A CA 1
ATOM 2569 C C . SER A 1 341 ? -31.984 1.434 50.058 1.00 90.75 341 SER A C 1
ATOM 2571 O O . SER A 1 341 ? -32.363 2.173 50.967 1.00 90.75 341 SER A O 1
ATOM 2573 N N . SER A 1 342 ? -30.931 0.626 50.199 1.00 90.94 342 SER A N 1
ATOM 2574 C CA . SER A 1 342 ? -30.072 0.628 51.383 1.00 90.94 342 SER A CA 1
ATOM 2575 C C . SER A 1 342 ? -29.244 1.910 51.472 1.00 90.94 342 SER A C 1
ATOM 2577 O O . SER A 1 342 ? -29.282 2.581 52.502 1.00 90.94 342 SER A O 1
ATOM 2579 N N . LEU A 1 343 ? -28.596 2.310 50.371 1.00 90.38 343 LEU A N 1
ATOM 2580 C CA . LEU A 1 343 ? -27.843 3.566 50.279 1.00 90.38 343 LEU A CA 1
ATOM 2581 C C . LEU A 1 343 ? -28.716 4.785 50.602 1.00 90.38 343 LEU A C 1
ATOM 2583 O O . LEU A 1 343 ? -28.353 5.607 51.442 1.00 90.38 343 LEU A O 1
ATOM 2587 N N . ARG A 1 344 ? -29.920 4.859 50.020 1.00 87.56 344 ARG A N 1
ATOM 2588 C CA . ARG A 1 344 ? -30.874 5.949 50.283 1.00 87.56 344 ARG A CA 1
ATOM 2589 C C . ARG A 1 344 ? -31.281 6.042 51.752 1.00 87.56 344 ARG A C 1
ATOM 2591 O O . ARG A 1 344 ? -31.371 7.142 52.285 1.00 87.56 344 ARG A O 1
ATOM 2598 N N . ARG A 1 345 ? -31.506 4.905 52.420 1.00 87.94 345 ARG A N 1
ATOM 2599 C CA . ARG A 1 345 ? -31.838 4.877 53.856 1.00 87.94 345 ARG A CA 1
ATOM 2600 C C . ARG A 1 345 ? -30.682 5.342 54.737 1.00 87.94 345 ARG A C 1
ATOM 2602 O O . ARG A 1 345 ? -30.936 6.005 55.731 1.00 87.94 345 ARG A O 1
ATOM 2609 N N . ARG A 1 346 ? -29.436 5.021 54.374 1.00 84.94 346 ARG A N 1
ATOM 2610 C CA . ARG A 1 346 ? -28.236 5.472 55.103 1.00 84.94 346 ARG A CA 1
ATOM 2611 C C . ARG A 1 346 ? -27.994 6.976 54.958 1.00 84.94 346 ARG A C 1
ATOM 2613 O O . ARG A 1 346 ? -27.504 7.596 55.893 1.00 84.94 346 ARG A O 1
ATOM 2620 N N . ARG A 1 347 ? -28.352 7.550 53.804 1.00 77.56 347 ARG A N 1
ATOM 2621 C CA . ARG A 1 347 ? -28.212 8.986 53.509 1.00 77.56 347 ARG A CA 1
ATOM 2622 C C . ARG A 1 347 ? -29.392 9.849 53.983 1.00 77.56 347 ARG A C 1
ATOM 2624 O O . ARG A 1 347 ? -29.252 11.066 54.041 1.00 77.56 347 ARG A O 1
ATOM 2631 N N . GLN A 1 348 ? -30.539 9.267 54.347 1.00 68.88 348 GLN A N 1
ATOM 2632 C CA . GLN A 1 348 ? -31.630 10.027 54.968 1.00 68.88 348 GLN A CA 1
ATOM 2633 C C . GLN A 1 348 ? -31.318 10.318 56.447 1.00 68.88 348 GLN A C 1
ATOM 2635 O O . GLN A 1 348 ? -31.102 9.380 57.216 1.00 68.88 348 GLN A O 1
ATOM 2640 N N . PRO A 1 349 ? -31.336 11.590 56.890 1.00 52.19 349 PRO A N 1
ATOM 2641 C CA . PRO A 1 349 ? -31.196 11.906 58.304 1.00 52.19 349 PRO A CA 1
ATOM 2642 C C . PRO A 1 349 ? -32.398 11.349 59.079 1.00 52.19 349 PRO A C 1
ATOM 2644 O O . PRO A 1 349 ? -33.544 11.478 58.649 1.00 52.19 349 PRO A O 1
ATOM 2647 N N . LEU A 1 350 ? -32.133 10.732 60.234 1.00 51.81 350 LEU A N 1
ATOM 2648 C CA . LEU A 1 350 ? -33.135 10.236 61.182 1.00 51.81 350 LEU A CA 1
ATOM 2649 C C . LEU A 1 350 ? -34.024 11.392 61.686 1.00 51.81 350 LEU A C 1
ATOM 2651 O O . LEU A 1 350 ? -33.775 11.963 62.745 1.00 51.81 350 LEU A O 1
ATOM 2655 N N . ILE A 1 351 ? -35.082 11.742 60.954 1.00 50.53 351 ILE A N 1
ATOM 2656 C CA . ILE A 1 351 ? -36.154 12.609 61.458 1.00 50.53 351 ILE A CA 1
ATOM 2657 C C . ILE A 1 351 ? -37.162 11.708 62.180 1.00 50.53 351 ILE A C 1
ATOM 2659 O O . ILE A 1 351 ? -38.133 11.230 61.598 1.00 50.53 351 ILE A O 1
ATOM 2663 N N . GLY A 1 352 ? -36.900 11.426 63.457 1.00 49.62 352 GLY A N 1
ATOM 2664 C CA . GLY A 1 352 ? -37.880 10.800 64.348 1.00 49.62 352 GLY A CA 1
ATOM 2665 C C . GLY A 1 352 ? -38.923 11.823 64.833 1.00 49.62 352 GLY A C 1
ATOM 2666 O O . GLY A 1 352 ? -38.562 12.979 65.076 1.00 49.62 352 GLY A O 1
ATOM 2667 N N . PRO A 1 353 ? -40.208 11.450 64.995 1.00 55.47 353 PRO A N 1
ATOM 2668 C CA . PRO A 1 353 ? -41.238 12.368 65.473 1.00 55.47 353 PRO A CA 1
ATOM 2669 C C . PRO A 1 353 ? -40.974 12.772 66.931 1.00 55.47 353 PRO A C 1
ATOM 2671 O O . PRO A 1 353 ? -40.779 11.932 67.809 1.00 55.47 353 PRO A O 1
ATOM 2674 N N . ARG A 1 354 ? -40.972 14.084 67.192 1.00 51.66 354 ARG A N 1
ATOM 2675 C CA . ARG A 1 354 ? -40.842 14.664 68.536 1.00 51.66 354 ARG A CA 1
ATOM 2676 C C . ARG A 1 354 ? -42.113 14.330 69.340 1.00 51.66 354 ARG A C 1
ATOM 2678 O O . ARG A 1 354 ? -43.201 14.604 68.831 1.00 51.66 354 ARG A O 1
ATOM 2685 N N . PRO A 1 355 ? -42.026 13.756 70.554 1.00 51.66 355 PRO A N 1
ATOM 2686 C CA . PRO A 1 355 ? -43.217 13.408 71.325 1.00 51.66 355 PRO A CA 1
ATOM 2687 C C . PRO A 1 355 ? -44.009 14.669 71.711 1.00 51.66 355 PRO A C 1
ATOM 2689 O O . PRO A 1 355 ? -43.401 15.727 71.927 1.00 51.66 355 PRO A O 1
ATOM 2692 N N . PRO A 1 356 ? -45.350 14.581 71.802 1.00 60.62 356 PRO A N 1
ATOM 2693 C CA . PRO A 1 356 ? -46.176 15.708 72.207 1.00 60.62 356 PRO A CA 1
ATOM 2694 C C . PRO A 1 356 ? -45.866 16.067 73.662 1.00 60.62 356 PRO A C 1
ATOM 2696 O O . PRO A 1 356 ? -45.831 15.203 74.538 1.00 60.62 356 PRO A O 1
ATOM 2699 N N . ARG A 1 357 ? -45.609 17.354 73.911 1.00 61.47 357 ARG A N 1
ATOM 2700 C CA . ARG A 1 357 ? -45.502 17.892 75.270 1.00 61.47 357 ARG A CA 1
ATOM 2701 C C . ARG A 1 357 ? -46.898 17.868 75.897 1.00 61.47 357 ARG A C 1
ATOM 2703 O O . ARG A 1 357 ? -47.804 18.477 75.331 1.00 61.47 357 ARG A O 1
ATOM 2710 N N . ALA A 1 358 ? -47.038 17.130 76.997 1.00 68.50 358 ALA A N 1
ATOM 2711 C CA . ALA A 1 358 ? -48.191 17.192 77.892 1.00 68.50 358 ALA A CA 1
ATOM 2712 C C . ALA A 1 358 ? -48.153 18.469 78.737 1.00 68.50 358 ALA A C 1
ATOM 2714 O O . ALA A 1 358 ? -47.022 18.931 79.035 1.00 68.50 358 ALA A O 1
#

Foldseek 3Di:
DDDPVNVVVVLVVLVVVLVVVCVPDPPPVSVVVSVVVSVVVVVVVVVVVVVVVVVVVVLVVLLVVLVVLLLCLLVVCLVPVDDNCPSCLVQQFQKKWWWWWDDADPVGTKTFTQDIDGPPDPFPADDGRDIDDPVCPPPPSRDDPCVVPPPQKDWDWDFQDDPRDGTTIMITIDGCPRSPHPPVVSVVVVSPSSSVSVVVSVVVVVVVVVVVVVVVVVVVVVVVVVVVLVVQWDFDDPDFQETETEHADEDDLVSLVVNLVVLLVVLVDPGHAEYEYECLRYDPPDPSSVVSVLVSQVVSVVSNHAYEYEQDDPVNVVVCVVSVPDPPSHHYDPHPVVVVVVVVVVPDPPPDDDDDDD

pLDDT: mean 75.74, std 11.06, range [45.62, 93.25]

Radius of gyration: 47.33 Å; chains: 1; bounding box: 112×48×150 Å

Secondary structure (DSSP, 8-state):
---HHHHHHHHHHHHHHHHHHHTT---HHHHHHHHHHHHHHHHHHHHHHHHHHHHHHHHHHHHHHHHHHHHHHHHHTTTTT--TTTHHHHTT-SEEEEEEEPPPBTTBSEEEEEEEE-TTS---PPPTT-EEEGGGPSPGGGS-HHHHHSSSEEEEEEEEEETTEEEEEEEEEEETT-SS---HHHHHHHHHHHHHHHHHHHHHHHHHHHHHHHHHHHHHHHHHHHHHHHHT---EEEETTEEEEEEESPPPHHHHHHHHHHHHHHHTSTT--EEEEEEEE-----HHHHHHHHHHHHHHHHTTPEEEEE---HHHHHHHHHTT---TTEEEESSHHHHHHHHHHHHS---PPPPPP-

Organism: Sorangium cellulosum (NCBI:txid56)

Sequence (358 aa):
MPHIDLLLAMVDRLERAGQSMLRGADDAAAQRRVTAYIRRARHDMMQGRVAIETARADYLNSLLDINLVVRETLLEHADNGGSKLSWLSAVQMSWGCLAVWEAPGDEGPTLRIVESSCPGMEAAAPAAGTRVAAAEFPRGDWLPAAVQHDGDHVLRLIPLRSQGEDRGVLAICAPVSSPLGLDHRDMDMWVAMLTAAFERASLIESLIEQEKRSRAAYERERALADAVRRLGCPVIPLDEGVLLVPLVGAIDPERASHVLEVVLAELSRPEAEVLLMDITGVPFADVQVAASLTKTARAAVLLGAEVIVVGMRPQVAQEFTQLGIDLAGMTLYPTLGSALSSLRRRRQPLIGPRPPRA